Protein AF-A0A9D2I464-F1 (afdb_monomer_lite)

Structure (mmCIF, N/CA/C/O backbone):
data_AF-A0A9D2I464-F1
#
_entry.id   AF-A0A9D2I464-F1
#
loop_
_atom_site.group_PDB
_atom_site.id
_atom_site.type_symbol
_atom_site.label_atom_id
_atom_site.label_alt_id
_atom_site.label_comp_id
_atom_site.label_asym_id
_atom_site.label_entity_id
_atom_site.label_seq_id
_atom_site.pdbx_PDB_ins_code
_atom_site.Cartn_x
_atom_site.Cartn_y
_atom_site.Cartn_z
_atom_site.occupancy
_atom_site.B_iso_or_equiv
_atom_site.auth_seq_id
_atom_site.auth_comp_id
_atom_site.auth_asym_id
_atom_site.auth_atom_id
_atom_site.pdbx_PDB_model_num
ATOM 1 N N . MET A 1 1 ? 5.887 27.529 -22.700 1.00 22.73 1 MET A N 1
ATOM 2 C CA . MET A 1 1 ? 4.569 26.890 -22.906 1.00 22.73 1 MET A CA 1
ATOM 3 C C . MET A 1 1 ? 4.730 25.880 -24.034 1.00 22.73 1 MET A C 1
ATOM 5 O O . MET A 1 1 ? 4.718 26.277 -25.189 1.00 22.73 1 MET A O 1
ATOM 9 N N . TRP A 1 2 ? 4.993 24.610 -23.718 1.00 19.36 2 TRP A N 1
ATOM 10 C CA . TRP A 1 2 ? 5.192 23.570 -24.733 1.00 19.36 2 TRP A CA 1
ATOM 11 C C . TRP A 1 2 ? 3.907 22.753 -24.884 1.00 19.36 2 TRP A C 1
ATOM 13 O O . TRP A 1 2 ? 3.472 22.090 -23.947 1.00 19.36 2 TRP A O 1
ATOM 23 N N . ARG A 1 3 ? 3.280 22.852 -26.063 1.00 20.70 3 ARG A N 1
ATOM 24 C CA . ARG A 1 3 ? 2.226 21.945 -26.533 1.00 20.70 3 ARG A CA 1
ATOM 25 C C . ARG A 1 3 ? 2.913 20.687 -27.057 1.00 20.70 3 ARG A C 1
ATOM 27 O O . ARG A 1 3 ? 3.608 20.772 -28.063 1.00 20.70 3 ARG A O 1
ATOM 34 N N . TYR A 1 4 ? 2.709 19.543 -26.412 1.00 25.77 4 TYR A N 1
ATOM 35 C CA . TYR A 1 4 ? 3.101 18.266 -27.003 1.00 25.77 4 TYR A CA 1
ATOM 36 C C . TYR A 1 4 ? 1.973 17.743 -27.893 1.00 25.77 4 TYR A C 1
ATOM 38 O O . TYR A 1 4 ? 0.870 17.447 -27.436 1.00 25.77 4 TYR A O 1
ATOM 46 N N . VAL A 1 5 ? 2.276 17.689 -29.188 1.00 21.06 5 VAL A N 1
ATOM 47 C CA . VAL A 1 5 ? 1.536 16.975 -30.228 1.00 21.06 5 VAL A CA 1
ATOM 48 C C . VAL A 1 5 ? 1.995 15.519 -30.157 1.00 21.06 5 VAL A C 1
ATOM 50 O O . VAL A 1 5 ? 3.182 15.259 -30.324 1.00 21.06 5 VAL A O 1
ATOM 53 N N . PHE A 1 6 ? 1.087 14.581 -29.884 1.00 25.88 6 PHE A N 1
ATOM 54 C CA . PHE A 1 6 ? 1.364 13.147 -30.000 1.00 25.88 6 PHE A CA 1
ATOM 55 C C . PHE A 1 6 ? 1.170 12.724 -31.464 1.00 25.88 6 PHE A C 1
ATOM 57 O O . PHE A 1 6 ? 0.046 12.831 -31.964 1.00 25.88 6 PHE A O 1
ATOM 64 N N . PRO A 1 7 ? 2.215 12.273 -32.180 1.00 25.09 7 PRO A N 1
ATOM 65 C CA . PRO A 1 7 ? 2.043 11.692 -33.497 1.00 25.09 7 PRO A CA 1
ATOM 66 C C . PRO A 1 7 ? 1.718 10.198 -33.370 1.00 25.09 7 PRO A C 1
ATOM 68 O O . PRO A 1 7 ? 2.406 9.468 -32.667 1.00 25.09 7 PRO A O 1
ATOM 71 N N . GLY A 1 8 ? 0.719 9.748 -34.129 1.00 25.45 8 GLY A N 1
ATOM 72 C CA . GLY A 1 8 ? 0.694 8.384 -34.661 1.00 25.45 8 GLY A CA 1
ATOM 73 C C . GLY A 1 8 ? -0.067 7.331 -33.852 1.00 25.45 8 GLY A C 1
ATOM 74 O O . GLY A 1 8 ? 0.262 7.020 -32.719 1.00 25.45 8 GLY A O 1
ATOM 75 N N . LYS A 1 9 ? -1.092 6.787 -34.517 1.00 28.80 9 LYS A N 1
ATOM 76 C CA . LYS A 1 9 ? -1.811 5.520 -34.310 1.00 28.80 9 LYS A CA 1
ATOM 77 C C . LYS A 1 9 ? -1.259 4.580 -33.224 1.00 28.80 9 LYS A C 1
ATOM 79 O O . LYS A 1 9 ? -0.189 4.004 -33.361 1.00 28.80 9 LYS A O 1
ATOM 84 N N . TYR A 1 10 ? -2.101 4.349 -32.222 1.00 34.16 10 TYR A N 1
ATOM 85 C CA . TYR A 1 10 ? -2.016 3.251 -31.269 1.00 34.16 10 TYR A CA 1
ATOM 86 C C . TYR A 1 10 ? -2.168 1.911 -32.002 1.00 34.16 10 TYR A C 1
ATOM 88 O O . TYR A 1 10 ? -3.286 1.472 -32.267 1.00 34.16 10 TYR A O 1
ATOM 96 N N . GLU A 1 11 ? -1.060 1.257 -32.333 1.00 29.45 11 GLU A N 1
ATOM 97 C CA . GLU A 1 11 ? -1.068 -0.198 -32.433 1.00 29.45 11 GLU A CA 1
ATOM 98 C C . GLU A 1 11 ? -0.863 -0.741 -31.021 1.00 29.45 11 GLU A C 1
ATOM 100 O O . GLU A 1 11 ? 0.138 -0.477 -30.356 1.00 29.45 11 GLU A O 1
ATOM 105 N N . THR A 1 12 ? -1.896 -1.418 -30.524 1.00 34.72 12 THR A N 1
ATOM 106 C CA . THR A 1 12 ? -1.948 -2.127 -29.246 1.00 34.72 12 THR A CA 1
ATOM 107 C C . THR A 1 12 ? -0.789 -3.105 -29.150 1.00 34.72 12 THR A C 1
ATOM 109 O O . THR A 1 12 ? -0.846 -4.252 -29.588 1.00 34.72 12 THR A O 1
ATOM 112 N N . ALA A 1 13 ? 0.267 -2.613 -28.533 1.00 32.75 13 ALA A N 1
ATOM 113 C CA . ALA A 1 13 ? 1.528 -3.254 -28.254 1.00 32.75 13 ALA A CA 1
ATOM 114 C C . ALA A 1 13 ? 1.452 -4.249 -27.082 1.00 32.75 13 ALA A C 1
ATOM 116 O O . ALA A 1 13 ? 2.353 -4.282 -26.262 1.00 32.75 13 ALA A O 1
ATOM 117 N N . LEU A 1 14 ? 0.362 -5.013 -27.005 1.00 33.31 14 LEU A N 1
ATOM 118 C CA . LEU A 1 14 ? 0.197 -6.310 -26.345 1.00 33.31 14 LEU A CA 1
ATOM 119 C C . LEU A 1 14 ? -1.136 -6.864 -26.879 1.00 33.31 14 LEU A C 1
ATOM 121 O O . LEU A 1 14 ? -2.106 -7.062 -26.144 1.00 33.31 14 LEU A O 1
ATOM 125 N N . SER A 1 15 ? -1.216 -7.103 -28.194 1.00 35.94 15 SER A N 1
ATOM 126 C CA . SER A 1 15 ? -2.137 -8.140 -28.648 1.00 35.94 15 SER A CA 1
ATOM 127 C C . SER A 1 15 ? -1.762 -9.415 -27.888 1.00 35.94 15 SER A C 1
ATOM 129 O O . SER A 1 15 ? -0.596 -9.657 -27.567 1.00 35.94 15 SER A O 1
ATOM 131 N N . TYR A 1 16 ? -2.756 -10.232 -27.565 1.00 36.03 16 TYR A N 1
ATOM 132 C CA . TYR A 1 16 ? -2.607 -11.482 -26.811 1.00 36.03 16 TYR A CA 1
ATOM 133 C C . TYR A 1 16 ? -1.605 -12.481 -27.448 1.00 36.03 16 TYR A C 1
ATOM 135 O O . TYR A 1 16 ? -1.363 -13.547 -26.890 1.00 36.03 16 TYR A O 1
ATOM 143 N N . GLU A 1 17 ? -1.051 -12.137 -28.613 1.00 33.91 17 GLU A N 1
ATOM 144 C CA . GLU A 1 17 ? -0.279 -12.963 -29.533 1.00 33.91 17 GLU A CA 1
ATOM 145 C C . GLU A 1 17 ? 1.241 -12.700 -29.477 1.00 33.91 17 GLU A C 1
ATOM 147 O O . GLU A 1 17 ? 1.994 -13.584 -29.861 1.00 33.91 17 GLU A O 1
ATOM 152 N N . ASN A 1 18 ? 1.715 -11.567 -28.931 1.00 37.47 18 ASN A N 1
ATOM 153 C CA . ASN A 1 18 ? 3.145 -11.187 -28.947 1.00 37.47 18 ASN A CA 1
ATOM 154 C C . ASN A 1 18 ? 3.799 -11.178 -27.552 1.00 37.47 18 ASN A C 1
ATOM 156 O O . ASN A 1 18 ? 4.446 -10.208 -27.155 1.00 37.47 18 ASN A O 1
ATOM 160 N N . TRP A 1 19 ? 3.616 -12.249 -26.778 1.00 43.28 19 TRP A N 1
ATOM 161 C CA . TRP A 1 19 ? 4.377 -12.451 -25.540 1.00 43.28 19 TRP A CA 1
ATOM 162 C C . TRP A 1 19 ? 5.733 -13.102 -25.849 1.00 43.28 19 TRP A C 1
ATOM 164 O O . TRP A 1 19 ? 5.767 -14.011 -26.677 1.00 43.28 19 TRP A O 1
ATOM 174 N N . PRO A 1 20 ? 6.835 -12.695 -25.190 1.00 39.06 20 PRO A N 1
ATOM 175 C CA . PRO A 1 20 ? 8.122 -13.359 -25.358 1.00 39.06 20 PRO A CA 1
ATOM 176 C C . PRO A 1 20 ? 7.999 -14.846 -24.991 1.00 39.06 20 PRO A C 1
ATOM 178 O O . PRO A 1 20 ? 7.575 -15.203 -23.888 1.00 39.06 20 PRO A O 1
ATOM 181 N N . GLU A 1 21 ? 8.337 -15.714 -25.944 1.00 33.12 21 GLU A N 1
ATOM 182 C CA . GLU A 1 21 ? 8.420 -17.157 -25.734 1.00 33.12 21 GLU A CA 1
ATOM 183 C C . GLU A 1 21 ? 9.491 -17.441 -24.671 1.00 33.12 21 GLU A C 1
ATOM 185 O O . GLU A 1 21 ? 10.659 -17.101 -24.849 1.00 33.12 21 GLU A O 1
ATOM 190 N N . GLY A 1 22 ? 9.084 -18.022 -23.537 1.00 38.66 22 GLY A N 1
ATOM 191 C CA . GLY A 1 22 ? 9.993 -18.374 -22.437 1.00 38.66 22 GLY A CA 1
ATOM 192 C C . GLY A 1 22 ? 9.487 -18.057 -21.027 1.00 38.66 22 GLY A C 1
ATOM 193 O O . GLY A 1 22 ? 10.077 -18.536 -20.063 1.00 38.66 22 GLY A O 1
ATOM 194 N N . PHE A 1 23 ? 8.387 -17.309 -20.871 1.00 40.06 23 PHE A N 1
ATOM 195 C CA . PHE A 1 23 ? 7.780 -17.106 -19.550 1.00 40.06 23 PHE A CA 1
ATOM 196 C C . PHE A 1 23 ? 7.011 -18.369 -19.126 1.00 40.06 23 PHE A C 1
ATOM 198 O O . PHE A 1 23 ? 5.948 -18.679 -19.671 1.00 40.06 23 PHE A O 1
ATOM 205 N N . ASP A 1 24 ? 7.566 -19.123 -18.176 1.00 41.38 24 ASP A N 1
ATOM 206 C CA . ASP A 1 24 ? 6.979 -20.351 -17.632 1.00 41.38 24 ASP A CA 1
ATOM 207 C C . ASP A 1 24 ? 5.677 -20.037 -16.864 1.00 41.38 24 ASP A C 1
ATOM 209 O O . ASP A 1 24 ? 5.675 -19.725 -15.671 1.00 41.38 24 ASP A O 1
ATOM 213 N N . ARG A 1 25 ? 4.544 -20.096 -17.580 1.00 43.47 25 ARG A N 1
ATOM 214 C CA . ARG A 1 25 ? 3.181 -19.839 -17.070 1.00 43.47 25 ARG A CA 1
ATOM 215 C C . ARG A 1 25 ? 2.754 -20.797 -15.951 1.00 43.47 25 ARG A C 1
ATOM 217 O O . ARG A 1 25 ? 1.781 -20.511 -15.245 1.00 43.47 25 ARG A O 1
ATOM 224 N N . ASP A 1 26 ? 3.442 -21.925 -15.795 1.00 43.47 26 ASP A N 1
ATOM 225 C CA . ASP A 1 26 ? 2.991 -23.025 -14.945 1.00 43.47 26 ASP A CA 1
ATOM 226 C C . ASP A 1 26 ? 3.574 -22.989 -13.530 1.00 43.47 26 ASP A C 1
ATOM 228 O O . ASP A 1 26 ? 2.999 -23.586 -12.610 1.00 43.47 26 ASP A O 1
ATOM 232 N N . LYS A 1 27 ? 4.609 -22.180 -13.278 1.00 48.31 27 LYS A N 1
ATOM 233 C CA . LYS A 1 27 ? 5.013 -21.839 -11.908 1.00 48.31 27 LYS A CA 1
ATOM 234 C C . LYS A 1 27 ? 4.108 -20.752 -11.339 1.00 48.31 27 LYS A C 1
ATOM 236 O O . LYS A 1 27 ? 4.485 -19.598 -11.168 1.00 48.31 27 LYS A O 1
ATOM 241 N N . LYS A 1 28 ? 2.886 -21.146 -10.975 1.00 60.97 28 LYS A N 1
ATOM 242 C CA . LYS A 1 28 ? 1.991 -20.336 -10.135 1.00 60.97 28 LYS A CA 1
ATOM 243 C C . LYS A 1 28 ? 2.583 -20.234 -8.736 1.00 60.97 28 LYS A C 1
ATOM 245 O O . LYS A 1 28 ? 2.202 -20.989 -7.840 1.00 60.97 28 LYS A O 1
ATOM 250 N N . GLU A 1 29 ? 3.535 -19.326 -8.558 1.00 73.00 29 GLU A N 1
ATOM 251 C CA . GLU A 1 29 ? 4.122 -19.063 -7.256 1.00 73.00 29 GLU A CA 1
ATOM 252 C C . GLU A 1 29 ? 3.008 -18.649 -6.285 1.00 73.00 29 GLU A C 1
ATOM 254 O O . GLU A 1 29 ? 2.245 -17.708 -6.528 1.00 73.00 29 GLU A O 1
ATOM 259 N N . LYS A 1 30 ? 2.871 -19.410 -5.196 1.00 84.88 30 LYS A N 1
ATOM 260 C CA . LYS A 1 30 ? 1.963 -19.092 -4.097 1.00 84.88 30 LYS A CA 1
ATOM 261 C C . LYS A 1 30 ? 2.795 -18.730 -2.889 1.00 84.88 30 LYS A C 1
ATOM 263 O O . LYS A 1 30 ? 3.376 -19.598 -2.241 1.00 84.88 30 LYS A O 1
ATOM 268 N N . ILE A 1 31 ? 2.799 -17.451 -2.554 1.00 90.31 31 ILE A N 1
ATOM 269 C CA . ILE A 1 31 ? 3.585 -16.935 -1.440 1.00 90.31 31 ILE A CA 1
ATOM 270 C C . ILE A 1 31 ? 2.679 -16.863 -0.212 1.00 90.31 31 ILE A C 1
ATOM 272 O O . ILE A 1 31 ? 1.620 -16.230 -0.235 1.00 90.31 31 ILE A O 1
ATOM 276 N N . ARG A 1 32 ? 3.069 -17.525 0.881 1.00 92.88 32 ARG A N 1
ATOM 277 C CA . ARG A 1 32 ? 2.340 -17.428 2.151 1.00 92.88 32 ARG A CA 1
ATOM 278 C C . ARG A 1 32 ? 2.704 -16.120 2.841 1.00 92.88 32 ARG A C 1
ATOM 280 O O . ARG A 1 32 ? 3.843 -15.935 3.255 1.00 92.88 32 ARG A O 1
ATOM 287 N N . CYS A 1 33 ? 1.723 -15.249 3.036 1.00 93.25 33 CYS A N 1
ATOM 288 C CA . CYS A 1 33 ? 1.907 -13.972 3.715 1.00 93.25 33 CYS A CA 1
ATOM 289 C C . CYS A 1 33 ? 1.230 -13.976 5.092 1.00 93.25 33 CYS A C 1
ATOM 291 O O . CYS A 1 33 ? 0.151 -14.551 5.272 1.00 93.25 33 CYS A O 1
ATOM 293 N N . SER A 1 34 ? 1.869 -13.328 6.067 1.00 96.06 34 SER A N 1
ATOM 294 C CA . SER A 1 34 ? 1.370 -13.170 7.434 1.00 96.06 34 SER A CA 1
ATOM 295 C C . SER A 1 34 ? 1.802 -11.814 7.981 1.00 96.06 34 SER A C 1
ATOM 297 O O . SER A 1 34 ? 2.995 -11.588 8.146 1.00 96.06 34 SER A O 1
ATOM 299 N N . TYR A 1 35 ? 0.838 -10.962 8.319 1.00 96.62 35 TYR A N 1
ATOM 300 C CA . TYR A 1 35 ? 1.075 -9.609 8.829 1.00 96.62 35 TYR A CA 1
ATOM 301 C C . TYR A 1 35 ? 0.309 -9.364 10.122 1.00 96.62 35 TYR A C 1
ATOM 303 O O . TYR A 1 35 ? -0.721 -9.997 10.365 1.00 96.62 35 TYR A O 1
ATOM 311 N N . ASP A 1 36 ? 0.786 -8.435 10.942 1.00 97.62 36 ASP A N 1
ATOM 312 C CA . ASP A 1 36 ? 0.065 -8.029 12.141 1.00 97.62 36 ASP A CA 1
ATOM 313 C C . ASP A 1 36 ? -1.299 -7.435 11.767 1.00 97.62 36 ASP A C 1
ATOM 315 O O . ASP A 1 36 ? -1.428 -6.672 10.807 1.00 97.62 36 ASP A O 1
ATOM 319 N N . GLN A 1 37 ? -2.333 -7.790 12.528 1.00 97.69 37 GLN A N 1
ATOM 320 C CA . GLN A 1 37 ? -3.695 -7.316 12.305 1.00 97.69 37 GLN A CA 1
ATOM 321 C C . GLN A 1 37 ? -4.270 -6.740 13.591 1.00 97.69 37 GLN A C 1
ATOM 323 O O . GLN A 1 37 ? -4.145 -7.332 14.664 1.00 97.69 37 GLN A O 1
ATOM 328 N N . TYR A 1 38 ? -4.972 -5.623 13.453 1.00 98.12 38 TYR A N 1
ATOM 329 C CA . TYR A 1 38 ? -5.647 -4.935 14.541 1.00 98.12 38 TYR A CA 1
ATOM 330 C C . TYR A 1 38 ? -7.114 -4.708 14.187 1.00 98.12 38 TYR A C 1
ATOM 332 O O . TYR A 1 38 ? -7.460 -4.437 13.032 1.00 98.12 38 TYR A O 1
ATOM 340 N N . VAL A 1 39 ? -7.982 -4.804 15.191 1.00 96.38 39 VAL A N 1
ATOM 341 C CA . VAL A 1 39 ? -9.395 -4.427 15.078 1.00 96.38 39 VAL A CA 1
ATOM 342 C C . VAL A 1 39 ? -9.631 -3.219 15.966 1.00 96.38 39 VAL A C 1
ATOM 344 O O . VAL A 1 39 ? -9.691 -3.336 17.186 1.00 96.38 39 VAL A O 1
ATOM 347 N N . VAL A 1 40 ? -9.785 -2.052 15.346 1.00 93.88 40 VAL A N 1
ATOM 348 C CA . VAL A 1 40 ? -9.961 -0.788 16.062 1.00 93.88 40 VAL A CA 1
ATOM 349 C C . VAL A 1 40 ? -11.422 -0.366 16.017 1.00 93.88 40 VAL A C 1
ATOM 351 O O . VAL A 1 40 ? -12.005 -0.175 14.947 1.00 93.88 40 VAL A O 1
ATOM 354 N N . ARG A 1 41 ? -12.024 -0.191 17.194 1.00 91.06 41 ARG A N 1
ATOM 355 C CA . ARG A 1 41 ? -13.410 0.267 17.332 1.00 91.06 41 ARG A CA 1
ATOM 356 C C . ARG A 1 41 ? -13.433 1.764 17.615 1.00 91.06 41 ARG A C 1
ATOM 358 O O . ARG A 1 41 ? -12.814 2.254 18.550 1.00 91.06 41 ARG A O 1
ATOM 365 N N . THR A 1 42 ? -14.181 2.499 16.806 1.00 84.25 42 THR A N 1
ATOM 366 C CA . THR A 1 42 ? -14.441 3.933 16.991 1.00 84.25 42 THR A CA 1
ATOM 367 C C . THR A 1 42 ? -15.949 4.163 17.076 1.00 84.25 42 THR A C 1
ATOM 369 O O . THR A 1 42 ? -16.731 3.262 16.768 1.00 84.25 42 THR A O 1
ATOM 372 N N . LYS A 1 43 ? -16.390 5.363 17.480 1.00 82.75 43 LYS A N 1
ATOM 373 C CA . LYS A 1 43 ? -17.824 5.689 17.585 1.00 82.75 43 LYS A CA 1
ATOM 374 C C . LYS A 1 43 ? -18.520 5.503 16.225 1.00 82.75 43 LYS A C 1
ATOM 376 O O . LYS A 1 43 ? -18.409 6.358 15.348 1.00 82.75 43 LYS A O 1
ATOM 381 N N . GLY A 1 44 ? -19.223 4.378 16.074 1.00 82.25 44 GLY A N 1
ATOM 382 C CA . GLY A 1 44 ? -20.000 4.010 14.886 1.00 82.25 44 GLY A CA 1
ATOM 383 C C . GLY A 1 44 ? -19.225 3.319 13.756 1.00 82.25 44 GLY A C 1
ATOM 384 O O . GLY A 1 44 ? -19.762 3.201 12.659 1.00 82.25 44 GLY A O 1
ATOM 385 N N . SER A 1 45 ? -17.973 2.891 13.954 1.00 87.88 45 SER A N 1
ATOM 386 C CA . SER A 1 45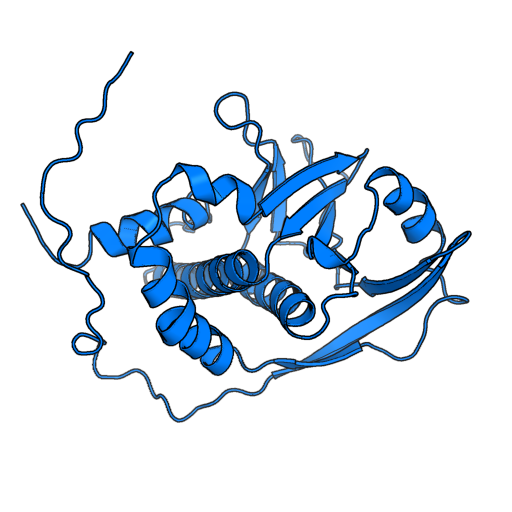 ? -17.222 2.166 12.910 1.00 87.88 45 SER A CA 1
ATOM 387 C C . SER A 1 45 ? -16.197 1.207 13.509 1.00 87.88 45 SER A C 1
ATOM 389 O O . SER A 1 45 ? -15.526 1.545 14.487 1.00 87.88 45 SER A O 1
ATOM 391 N N . VAL A 1 46 ? -16.046 0.038 12.889 1.00 91.50 46 VAL A N 1
ATOM 392 C CA . VAL A 1 46 ? -15.006 -0.946 13.209 1.00 91.50 46 VAL A CA 1
ATOM 393 C C . VAL A 1 46 ? -14.051 -1.012 12.027 1.00 91.50 46 VAL A C 1
ATOM 395 O O . VAL A 1 46 ? -14.490 -1.238 10.903 1.00 91.50 46 VAL A O 1
ATOM 398 N N . TYR A 1 47 ? -12.764 -0.804 12.282 1.00 93.50 47 TYR A N 1
ATOM 399 C CA . TYR A 1 47 ? -11.726 -0.835 11.261 1.00 93.50 47 TYR A CA 1
ATOM 400 C C . TYR A 1 47 ? -10.849 -2.060 11.431 1.00 93.50 47 TYR A C 1
ATOM 402 O O . TYR A 1 47 ? -10.405 -2.374 12.537 1.00 93.50 47 TYR A O 1
ATOM 410 N N . LYS A 1 48 ? -10.569 -2.714 10.309 1.00 95.56 48 LYS A N 1
ATOM 411 C CA . LYS A 1 48 ? -9.558 -3.754 10.206 1.00 95.56 48 LYS A CA 1
ATOM 412 C C . LYS A 1 48 ? -8.289 -3.126 9.649 1.00 95.56 48 LYS A C 1
ATOM 414 O O . LYS A 1 48 ? -8.297 -2.648 8.518 1.00 95.56 48 LYS A O 1
ATOM 419 N N . VAL A 1 49 ? -7.223 -3.125 10.440 1.00 97.56 49 VAL A N 1
ATOM 420 C CA . VAL A 1 49 ? -5.928 -2.563 10.043 1.00 97.56 49 VAL A CA 1
ATOM 421 C C . VAL A 1 49 ? -4.917 -3.690 9.927 1.00 97.56 49 VAL A C 1
ATOM 423 O O . VAL A 1 49 ? -4.754 -4.466 10.868 1.00 97.56 49 VAL A O 1
ATOM 426 N N . VAL A 1 50 ? -4.254 -3.787 8.780 1.00 97.94 50 VAL A N 1
ATOM 427 C CA . VAL A 1 50 ? -3.136 -4.703 8.546 1.00 97.94 50 VAL A CA 1
ATOM 428 C C . VAL A 1 50 ? -1.857 -3.882 8.530 1.00 97.94 50 VAL A C 1
ATOM 430 O O . VAL A 1 50 ? -1.755 -2.927 7.764 1.00 97.94 50 VAL A O 1
ATOM 433 N N . VAL A 1 51 ? -0.901 -4.226 9.387 1.00 97.44 51 VAL A N 1
ATOM 434 C CA . VAL A 1 51 ? 0.349 -3.477 9.547 1.00 97.44 51 VAL A CA 1
ATOM 435 C C . VAL A 1 51 ? 1.488 -4.245 8.890 1.00 97.44 51 VAL A C 1
ATOM 437 O O . VAL A 1 51 ? 1.718 -5.416 9.200 1.00 97.44 51 VAL A O 1
ATOM 440 N N . PHE A 1 52 ? 2.181 -3.583 7.968 1.00 94.19 52 PHE A N 1
ATOM 441 C CA . PHE A 1 52 ? 3.357 -4.119 7.290 1.00 94.19 52 PHE A CA 1
ATOM 442 C C . PHE A 1 52 ? 4.617 -3.940 8.141 1.00 94.19 52 PHE A C 1
ATOM 444 O O . PHE A 1 52 ? 4.654 -3.061 9.007 1.00 94.19 52 PHE A O 1
ATOM 451 N N . PRO A 1 53 ? 5.657 -4.764 7.911 1.00 90.50 53 PRO A N 1
ATOM 452 C CA . PRO A 1 53 ? 6.980 -4.475 8.448 1.00 90.50 53 PRO A CA 1
ATOM 453 C C . PRO A 1 53 ? 7.475 -3.108 7.954 1.00 90.50 53 PRO A C 1
ATOM 455 O O . PRO A 1 53 ? 7.029 -2.620 6.913 1.00 90.50 53 PRO A O 1
ATOM 458 N N . TYR A 1 54 ? 8.398 -2.509 8.709 1.00 92.25 54 TYR A N 1
ATOM 459 C CA . TYR A 1 54 ? 9.065 -1.276 8.299 1.00 92.25 54 TYR A CA 1
ATOM 460 C C . TYR A 1 54 ? 9.782 -1.473 6.962 1.00 92.25 54 TYR A C 1
ATOM 462 O O . TYR A 1 54 ? 10.530 -2.437 6.799 1.00 92.25 54 TYR A O 1
ATOM 470 N N . LEU A 1 55 ? 9.518 -0.579 6.011 1.00 89.50 55 LEU A N 1
ATOM 471 C CA . LEU A 1 55 ? 10.026 -0.668 4.647 1.00 89.50 55 LEU A CA 1
ATOM 472 C C . LEU A 1 55 ? 11.198 0.302 4.459 1.00 89.50 55 LEU A C 1
ATOM 474 O O . LEU A 1 55 ? 11.017 1.427 4.008 1.00 89.50 55 LEU A O 1
ATOM 478 N N . GLU A 1 56 ? 12.397 -0.136 4.843 1.00 85.75 56 GLU A N 1
ATOM 479 C CA . GLU A 1 56 ? 13.611 0.696 4.878 1.00 85.75 56 GLU A CA 1
ATOM 480 C C . GLU A 1 56 ? 14.053 1.207 3.497 1.00 85.75 56 GLU A C 1
ATOM 482 O O . GLU A 1 56 ? 14.502 2.349 3.346 1.00 85.75 56 GLU A O 1
ATOM 487 N N . GLU A 1 57 ? 13.881 0.371 2.476 1.00 83.81 57 GLU A N 1
ATOM 488 C CA . GLU A 1 57 ? 14.269 0.648 1.092 1.00 83.81 57 GLU A CA 1
ATOM 489 C C . GLU A 1 57 ? 13.151 1.317 0.280 1.00 83.81 57 GLU A C 1
ATOM 491 O O . GLU A 1 57 ? 13.123 1.216 -0.941 1.00 83.81 57 GLU A O 1
ATOM 496 N N . CYS A 1 58 ? 12.203 1.972 0.952 1.00 85.38 58 CYS A N 1
ATOM 497 C CA . CYS A 1 58 ? 11.159 2.772 0.324 1.00 85.38 58 CYS A CA 1
ATOM 498 C C . CYS A 1 58 ? 11.124 4.161 0.955 1.00 85.38 58 CYS A C 1
ATOM 500 O O . CYS A 1 58 ? 11.238 4.317 2.170 1.00 85.38 58 CYS A O 1
ATOM 502 N N . PHE A 1 59 ? 10.927 5.172 0.123 1.00 84.00 59 PHE A N 1
ATOM 503 C CA . PHE A 1 59 ? 10.922 6.568 0.510 1.00 84.00 59 PHE A CA 1
ATOM 504 C C . PHE A 1 59 ? 9.754 7.281 -0.172 1.00 84.00 59 PHE A C 1
ATOM 506 O O . PHE A 1 59 ? 9.741 7.403 -1.390 1.00 84.00 59 PHE A O 1
ATOM 513 N N . LEU A 1 60 ? 8.760 7.724 0.604 1.00 87.19 60 LEU A N 1
ATOM 514 C CA . LEU A 1 60 ? 7.576 8.441 0.116 1.00 87.19 60 LEU A CA 1
ATOM 515 C C . LEU A 1 60 ? 7.727 9.938 0.381 1.00 87.19 60 LEU A C 1
ATOM 517 O O . LEU A 1 60 ? 7.879 10.334 1.538 1.00 87.19 60 LEU A O 1
ATOM 521 N N . TYR A 1 61 ? 7.640 10.750 -0.670 1.00 84.31 61 TYR A N 1
ATOM 522 C CA . TYR A 1 61 ? 7.904 12.187 -0.623 1.00 84.31 61 TYR A CA 1
ATOM 523 C C . TYR A 1 61 ? 6.920 12.995 -1.468 1.00 84.31 61 TYR A C 1
ATOM 525 O O . TYR A 1 61 ? 6.216 12.470 -2.329 1.00 84.31 61 TYR A O 1
ATOM 533 N N . TYR A 1 62 ? 6.863 14.299 -1.200 1.00 82.94 62 TYR A N 1
ATOM 534 C CA . TYR A 1 62 ? 6.085 15.239 -2.002 1.00 82.94 62 TYR A CA 1
ATOM 535 C C . TYR A 1 62 ? 6.845 15.591 -3.288 1.00 82.94 62 TYR A C 1
ATOM 537 O O . TYR A 1 62 ? 7.932 16.167 -3.219 1.00 82.94 62 TYR A O 1
ATOM 545 N N . ALA A 1 63 ? 6.283 15.260 -4.455 1.00 74.44 63 ALA A N 1
ATOM 546 C CA . ALA A 1 63 ? 6.968 15.384 -5.747 1.00 74.44 63 ALA A CA 1
ATOM 547 C C . ALA A 1 63 ? 6.905 16.798 -6.367 1.00 74.44 63 ALA A C 1
ATOM 549 O O . ALA A 1 63 ? 7.566 17.070 -7.369 1.00 74.44 63 ALA A O 1
ATOM 550 N N . GLY A 1 64 ? 6.182 17.741 -5.750 1.00 61.56 64 GLY A N 1
ATOM 551 C CA . GLY A 1 64 ? 6.232 19.158 -6.120 1.00 61.56 64 GLY A CA 1
ATOM 552 C C . GLY A 1 64 ? 5.193 19.647 -7.147 1.00 61.56 64 GLY A C 1
ATOM 553 O O . GLY A 1 64 ? 4.350 18.917 -7.657 1.00 61.56 64 GLY A O 1
ATOM 554 N N . ILE A 1 65 ? 5.282 20.954 -7.424 1.00 47.41 65 ILE A N 1
ATOM 555 C CA . ILE A 1 65 ? 4.242 21.945 -7.805 1.00 47.41 65 ILE A CA 1
ATOM 556 C C . ILE A 1 65 ? 3.482 21.664 -9.124 1.00 47.41 65 ILE A C 1
ATOM 558 O O . ILE A 1 65 ? 2.504 22.340 -9.434 1.00 47.41 65 ILE A O 1
ATOM 562 N N . HIS A 1 66 ? 3.922 20.703 -9.938 1.00 45.00 66 HIS A N 1
ATOM 563 C CA . HIS A 1 66 ? 3.299 20.439 -11.240 1.00 45.00 66 HIS A CA 1
ATOM 564 C C . HIS A 1 66 ? 2.117 19.471 -11.176 1.00 45.00 66 HIS A C 1
ATOM 566 O O . HIS A 1 66 ? 1.249 19.543 -12.046 1.00 45.00 66 HIS A O 1
ATOM 572 N N . GLU A 1 67 ? 2.072 18.598 -10.167 1.00 50.69 67 GLU A N 1
ATOM 573 C CA . GLU A 1 67 ? 1.092 17.507 -10.116 1.00 50.69 67 GLU A CA 1
ATOM 574 C C . GLU A 1 67 ? 0.327 17.417 -8.785 1.00 50.69 67 GLU A C 1
ATOM 576 O O . GLU A 1 67 ? -0.668 16.702 -8.726 1.00 50.69 67 GLU A O 1
ATOM 581 N N . ASP A 1 68 ? 0.717 18.170 -7.744 1.00 65.56 68 ASP A N 1
ATOM 582 C CA . ASP A 1 68 ? 0.132 18.080 -6.390 1.00 65.56 68 ASP A CA 1
ATOM 583 C C . ASP A 1 68 ? 0.039 16.616 -5.887 1.00 65.56 68 ASP A C 1
ATOM 585 O O . ASP A 1 68 ? -0.914 16.220 -5.207 1.00 65.56 68 ASP A O 1
ATOM 589 N N . THR A 1 69 ? 1.037 15.794 -6.237 1.00 73.81 69 THR A N 1
ATOM 590 C CA . THR A 1 69 ? 1.101 14.354 -5.945 1.00 73.81 69 THR A CA 1
ATOM 591 C C . THR A 1 69 ? 2.270 13.981 -5.030 1.00 73.81 69 THR A C 1
ATOM 593 O O . THR A 1 69 ? 3.259 14.705 -4.875 1.00 73.81 69 THR A O 1
ATOM 596 N N . TYR A 1 70 ? 2.140 12.809 -4.407 1.00 79.69 70 TYR A N 1
ATOM 597 C CA . TYR A 1 70 ? 3.202 12.133 -3.668 1.00 79.69 70 TYR A CA 1
ATOM 598 C C . TYR A 1 70 ? 3.751 10.992 -4.507 1.00 79.69 70 TYR A C 1
ATOM 600 O O . TYR A 1 70 ? 2.975 10.222 -5.082 1.00 79.69 70 TYR A O 1
ATOM 608 N N . ASP A 1 71 ? 5.070 10.853 -4.507 1.00 78.75 71 ASP A N 1
ATOM 609 C CA . ASP A 1 71 ? 5.778 9.816 -5.248 1.00 78.75 71 ASP A CA 1
ATOM 610 C C . ASP A 1 71 ? 6.717 9.027 -4.332 1.00 78.75 71 ASP A C 1
ATOM 612 O O . ASP A 1 71 ? 6.934 9.381 -3.167 1.00 78.75 71 ASP A O 1
ATOM 616 N N . ARG A 1 72 ? 7.226 7.905 -4.837 1.00 81.06 72 ARG A N 1
ATOM 617 C CA . ARG A 1 72 ? 8.055 6.975 -4.082 1.00 81.06 72 ARG A CA 1
ATOM 618 C C . ARG A 1 72 ? 9.333 6.634 -4.821 1.00 81.06 72 ARG A C 1
ATOM 620 O O . ARG A 1 72 ? 9.293 6.272 -5.990 1.00 81.06 72 ARG A O 1
ATOM 627 N N . ASP A 1 73 ? 10.435 6.635 -4.086 1.00 80.44 73 ASP A N 1
ATOM 628 C CA . ASP A 1 73 ? 11.659 5.943 -4.481 1.00 80.44 73 ASP A CA 1
ATOM 629 C C . ASP A 1 73 ? 11.730 4.615 -3.723 1.00 80.44 73 ASP A C 1
ATOM 631 O O . ASP A 1 73 ? 11.449 4.576 -2.521 1.00 80.44 73 ASP A O 1
ATOM 635 N N . LEU A 1 74 ? 12.007 3.512 -4.412 1.00 82.69 74 LEU A N 1
ATOM 636 C CA . LEU A 1 74 ? 11.902 2.175 -3.833 1.00 82.69 74 LEU A CA 1
ATOM 637 C C . LEU A 1 74 ? 12.774 1.145 -4.557 1.00 82.69 74 LEU A C 1
ATOM 639 O O . LEU A 1 74 ? 12.930 1.215 -5.772 1.00 82.69 74 LEU A O 1
ATOM 643 N N . SER A 1 75 ? 13.298 0.169 -3.810 1.00 84.38 75 SER A N 1
ATOM 644 C CA . SER A 1 75 ? 13.988 -1.005 -4.366 1.00 84.38 75 SER A CA 1
ATOM 645 C C . SER A 1 75 ? 13.018 -2.019 -4.983 1.00 84.38 75 SER A C 1
ATOM 647 O O . SER A 1 75 ? 11.813 -2.003 -4.712 1.00 84.38 75 SER A O 1
ATOM 649 N N . ALA A 1 76 ? 13.544 -2.972 -5.755 1.00 82.19 76 ALA A N 1
ATOM 650 C CA . ALA A 1 76 ? 12.756 -4.072 -6.307 1.00 82.19 76 ALA A CA 1
ATOM 651 C C . ALA A 1 76 ? 12.028 -4.882 -5.210 1.00 82.19 76 ALA A C 1
ATOM 653 O O . ALA A 1 76 ? 10.839 -5.196 -5.329 1.00 82.19 76 ALA A O 1
ATOM 654 N N . ASP A 1 77 ? 12.690 -5.148 -4.083 1.00 87.75 77 ASP A N 1
ATOM 655 C CA . ASP A 1 77 ? 12.090 -5.866 -2.953 1.00 87.75 77 ASP A CA 1
ATOM 656 C C . ASP A 1 77 ? 11.030 -5.041 -2.221 1.00 87.75 77 ASP A C 1
ATOM 658 O O . ASP A 1 77 ? 9.980 -5.572 -1.816 1.00 87.75 77 ASP A O 1
ATOM 662 N N . ALA A 1 78 ? 11.247 -3.729 -2.106 1.00 87.50 78 ALA A N 1
ATOM 663 C CA . ALA A 1 78 ? 10.232 -2.812 -1.615 1.00 87.50 78 ALA A CA 1
ATOM 664 C C . ALA A 1 78 ? 9.006 -2.779 -2.543 1.00 87.50 78 ALA A C 1
ATOM 666 O O . ALA A 1 78 ? 7.873 -2.828 -2.053 1.00 87.50 78 ALA A O 1
ATOM 667 N N . ALA A 1 79 ? 9.208 -2.809 -3.865 1.00 86.81 79 ALA A N 1
ATOM 668 C CA . ALA A 1 79 ? 8.142 -2.868 -4.865 1.00 86.81 79 ALA A CA 1
ATOM 669 C C . ALA A 1 79 ? 7.295 -4.139 -4.715 1.00 86.81 79 ALA A C 1
ATOM 671 O O . ALA A 1 79 ? 6.070 -4.069 -4.569 1.00 86.81 79 ALA A O 1
ATOM 672 N N . ARG A 1 80 ? 7.944 -5.311 -4.655 1.00 89.38 80 ARG A N 1
ATOM 673 C CA . ARG A 1 80 ? 7.277 -6.609 -4.432 1.00 89.38 80 ARG A CA 1
ATOM 674 C C . ARG A 1 80 ? 6.526 -6.641 -3.106 1.00 89.38 80 ARG A C 1
ATOM 676 O O . ARG A 1 80 ? 5.462 -7.258 -2.999 1.00 89.38 80 ARG A O 1
ATOM 683 N N . THR A 1 81 ? 7.069 -5.997 -2.077 1.00 92.19 81 THR A N 1
ATOM 684 C CA . THR A 1 81 ? 6.429 -5.911 -0.761 1.00 92.19 81 THR A CA 1
ATOM 685 C C . THR A 1 81 ? 5.202 -5.006 -0.794 1.00 92.19 81 THR A C 1
ATOM 687 O O . THR A 1 81 ? 4.143 -5.418 -0.316 1.00 92.19 81 THR A O 1
ATOM 690 N N . LEU A 1 82 ? 5.279 -3.835 -1.428 1.00 93.06 82 LEU A N 1
ATOM 691 C CA . LEU A 1 82 ? 4.117 -2.969 -1.639 1.00 93.06 82 LEU A CA 1
ATOM 692 C C . LEU A 1 82 ? 3.050 -3.644 -2.508 1.00 93.06 82 LEU A C 1
ATOM 694 O O . LEU A 1 82 ? 1.867 -3.544 -2.192 1.00 93.06 82 LEU A O 1
ATOM 698 N N . ALA A 1 83 ? 3.424 -4.426 -3.523 1.00 94.00 83 ALA A N 1
ATOM 699 C CA . ALA A 1 83 ? 2.465 -5.189 -4.323 1.00 94.00 83 ALA A CA 1
ATOM 700 C C . ALA A 1 83 ? 1.607 -6.139 -3.453 1.00 94.00 83 ALA A C 1
ATOM 702 O O . ALA A 1 83 ? 0.392 -6.246 -3.642 1.00 94.00 83 ALA A O 1
ATOM 703 N N . LYS A 1 84 ? 2.189 -6.759 -2.413 1.00 95.75 84 LYS A N 1
ATOM 704 C CA . LYS A 1 84 ? 1.432 -7.568 -1.433 1.00 95.75 84 LYS A CA 1
ATOM 705 C C . LYS A 1 84 ? 0.431 -6.720 -0.636 1.00 95.75 84 LYS A C 1
ATOM 707 O O . LYS A 1 84 ? -0.651 -7.213 -0.316 1.00 95.75 84 LYS A O 1
ATOM 712 N N . ALA A 1 85 ? 0.755 -5.459 -0.335 1.00 95.81 85 ALA A N 1
ATOM 713 C CA . ALA A 1 85 ? -0.154 -4.525 0.334 1.00 95.81 85 ALA A CA 1
ATOM 714 C C . ALA A 1 85 ? -1.390 -4.230 -0.531 1.00 95.81 85 ALA A C 1
ATOM 716 O O . ALA A 1 85 ? -2.521 -4.328 -0.053 1.00 95.81 85 ALA A O 1
ATOM 717 N N . TYR A 1 86 ? -1.197 -3.978 -1.825 1.00 94.75 86 TYR A N 1
ATOM 718 C CA . TYR A 1 86 ? -2.295 -3.789 -2.778 1.00 94.75 86 TYR A CA 1
ATOM 719 C C . TYR A 1 86 ? -3.130 -5.064 -2.980 1.00 94.75 86 TYR A C 1
ATOM 721 O O . TYR A 1 86 ? -4.361 -5.000 -3.025 1.00 94.75 86 TYR A O 1
ATOM 729 N N . ALA A 1 87 ? -2.504 -6.244 -2.977 1.00 95.12 87 ALA A N 1
ATOM 730 C CA . ALA A 1 87 ? -3.222 -7.520 -3.035 1.00 95.12 87 ALA A CA 1
ATOM 731 C C . ALA A 1 87 ? -4.181 -7.735 -1.846 1.00 95.12 87 ALA A C 1
ATOM 733 O O . ALA A 1 87 ? -5.252 -8.328 -2.011 1.00 95.12 87 ALA A O 1
ATOM 734 N N . ILE A 1 88 ? -3.847 -7.215 -0.658 1.00 95.31 88 ILE A N 1
ATOM 735 C CA . ILE A 1 88 ? -4.757 -7.233 0.499 1.00 95.31 88 ILE A CA 1
ATOM 736 C C . ILE A 1 88 ? -6.007 -6.399 0.217 1.00 95.31 88 ILE A C 1
ATOM 738 O O . ILE A 1 88 ? -7.102 -6.851 0.537 1.00 95.31 88 ILE A O 1
ATOM 742 N N . LEU A 1 89 ? -5.877 -5.234 -0.422 1.00 93.69 89 LEU A N 1
ATOM 743 C CA . LEU A 1 89 ? -7.015 -4.365 -0.752 1.00 93.69 89 LEU A CA 1
ATOM 744 C C . LEU A 1 89 ? -7.922 -4.962 -1.839 1.00 93.69 89 LEU A C 1
ATOM 746 O O . LEU A 1 89 ? -9.142 -4.771 -1.810 1.00 93.69 89 LEU A O 1
ATOM 750 N N . ILE A 1 90 ? -7.350 -5.715 -2.785 1.00 91.44 90 ILE A N 1
ATOM 751 C CA . ILE A 1 90 ? -8.128 -6.503 -3.757 1.00 91.44 90 ILE A CA 1
ATOM 752 C C . ILE A 1 90 ? -8.988 -7.526 -3.010 1.00 91.44 90 ILE A C 1
ATOM 754 O O . ILE A 1 90 ? -10.194 -7.622 -3.247 1.00 91.44 90 ILE A O 1
ATOM 758 N N . ARG A 1 91 ? -8.366 -8.268 -2.087 1.00 90.81 91 ARG A N 1
ATOM 759 C CA . ARG A 1 91 ? -8.998 -9.357 -1.334 1.00 90.81 91 ARG A CA 1
ATOM 760 C C . ARG A 1 91 ? -10.000 -8.873 -0.286 1.00 90.81 91 ARG A C 1
ATOM 762 O O . ARG A 1 91 ? -11.000 -9.547 -0.056 1.00 90.81 91 ARG A O 1
ATOM 769 N N . ASP A 1 92 ? -9.718 -7.758 0.378 1.00 91.62 92 ASP A N 1
ATOM 770 C CA . ASP A 1 92 ? -10.477 -7.255 1.520 1.00 91.62 92 ASP A CA 1
ATOM 771 C C . ASP A 1 92 ? -10.824 -5.765 1.342 1.00 91.62 92 ASP A C 1
ATOM 773 O O . ASP A 1 92 ? -10.030 -4.887 1.692 1.00 91.62 92 ASP A O 1
ATOM 777 N N . PRO A 1 93 ? -12.026 -5.453 0.817 1.00 88.38 93 PRO A N 1
ATOM 778 C CA . PRO A 1 93 ? -12.439 -4.081 0.530 1.00 88.38 93 PRO A CA 1
ATOM 779 C C . PRO A 1 93 ? -12.550 -3.154 1.744 1.00 88.38 93 PRO A C 1
ATOM 781 O O . PRO A 1 93 ? -12.601 -1.933 1.573 1.00 88.38 93 PRO A O 1
ATOM 784 N N . GLY A 1 94 ? -12.658 -3.729 2.946 1.00 89.44 94 GLY A N 1
ATOM 785 C CA . GLY A 1 94 ? -12.793 -2.996 4.203 1.00 89.44 94 GLY A CA 1
ATOM 786 C C . GLY A 1 94 ? -11.477 -2.824 4.957 1.00 89.44 94 GLY A C 1
ATOM 787 O O . GLY A 1 94 ? -11.459 -2.123 5.970 1.00 89.44 94 GLY A O 1
ATOM 788 N N . ALA A 1 95 ? -10.391 -3.449 4.493 1.00 93.25 95 ALA A N 1
ATOM 789 C CA . ALA A 1 95 ? -9.091 -3.342 5.134 1.00 93.25 95 ALA A CA 1
ATOM 790 C C . ALA A 1 95 ? -8.448 -1.967 4.900 1.00 93.25 95 ALA A C 1
ATOM 792 O O . ALA A 1 95 ? -8.539 -1.376 3.822 1.00 93.25 95 ALA A O 1
ATOM 793 N N . ILE A 1 96 ? -7.749 -1.498 5.928 1.00 97.06 96 ILE A N 1
ATOM 794 C CA . ILE A 1 96 ? -6.755 -0.431 5.846 1.00 97.06 96 ILE A CA 1
ATOM 795 C C . ILE A 1 96 ? -5.393 -1.103 5.964 1.00 97.06 96 ILE A C 1
ATOM 797 O O . ILE A 1 96 ? -5.183 -1.903 6.878 1.00 97.06 96 ILE A O 1
ATOM 801 N N . VAL A 1 97 ? -4.468 -0.787 5.067 1.00 97.69 97 VAL A N 1
ATOM 802 C CA . VAL A 1 97 ? -3.092 -1.274 5.144 1.00 97.69 97 VAL A CA 1
ATOM 803 C C . VAL A 1 97 ? -2.191 -0.126 5.566 1.00 97.69 97 VAL A C 1
ATOM 805 O O . VAL A 1 97 ? -2.155 0.910 4.912 1.00 97.69 97 VAL A O 1
ATOM 808 N N . TYR A 1 98 ? -1.482 -0.303 6.673 1.00 97.88 98 TYR A N 1
ATOM 809 C CA . TYR A 1 98 ? -0.506 0.654 7.173 1.00 97.88 98 TYR A CA 1
ATOM 810 C C . TYR A 1 98 ? 0.901 0.164 6.854 1.00 97.88 98 TYR A C 1
ATOM 812 O O . TYR A 1 98 ? 1.266 -0.944 7.253 1.00 97.88 98 TYR A O 1
ATOM 820 N N . VAL A 1 99 ? 1.677 0.984 6.148 1.00 96.75 99 VAL A N 1
ATOM 821 C CA . VAL A 1 99 ? 3.060 0.684 5.776 1.00 96.75 99 VAL A CA 1
ATOM 822 C C . VAL A 1 99 ? 3.975 1.737 6.408 1.00 96.75 99 VAL A C 1
ATOM 824 O O . VAL A 1 99 ? 4.044 2.870 5.916 1.00 96.75 99 VAL A O 1
ATOM 827 N N . PRO A 1 100 ? 4.651 1.398 7.518 1.00 94.25 100 PRO A N 1
ATOM 828 C CA . PRO A 1 100 ? 5.627 2.292 8.119 1.00 94.25 100 PRO A CA 1
ATOM 829 C C . PRO A 1 100 ? 6.877 2.369 7.228 1.00 94.25 100 PRO A C 1
ATOM 831 O O . PRO A 1 10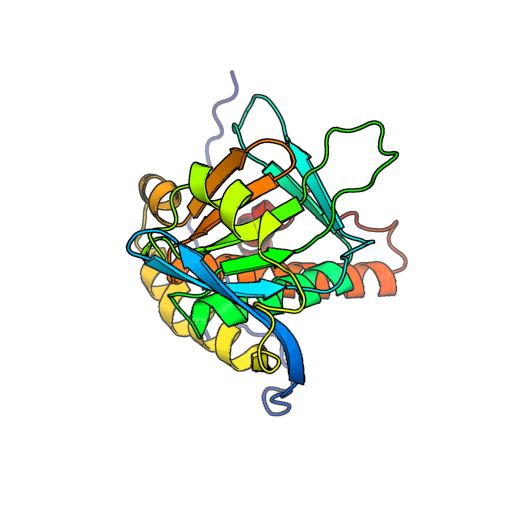0 ? 7.453 1.342 6.876 1.00 94.25 100 PRO A O 1
ATOM 834 N N . MET A 1 101 ? 7.274 3.582 6.845 1.00 91.38 101 MET A N 1
ATOM 835 C CA . MET A 1 101 ? 8.426 3.844 5.954 1.00 91.38 101 MET A CA 1
ATOM 836 C C . MET A 1 101 ? 9.069 5.228 6.163 1.00 91.38 101 MET A C 1
ATOM 838 O O . MET A 1 101 ? 10.023 5.586 5.478 1.00 91.38 101 MET A O 1
ATOM 842 N N . LYS A 1 102 ? 8.549 6.032 7.100 1.00 89.31 102 LYS A N 1
ATOM 843 C CA . LYS A 1 102 ? 9.086 7.358 7.418 1.00 89.31 102 LYS A CA 1
ATOM 844 C C . LYS A 1 102 ? 10.487 7.227 8.030 1.00 89.31 102 LYS A C 1
ATOM 846 O O . LYS A 1 102 ? 10.630 6.581 9.069 1.00 89.31 102 LYS A O 1
ATOM 851 N N . LYS A 1 103 ? 11.497 7.877 7.438 1.00 83.25 103 LYS A N 1
ATOM 852 C CA . LYS A 1 103 ? 12.872 7.899 7.969 1.00 83.25 103 LYS A CA 1
ATOM 853 C C . LYS A 1 103 ? 13.051 9.084 8.930 1.00 83.25 103 LYS A C 1
ATOM 855 O O . LYS A 1 103 ? 12.762 10.209 8.520 1.00 83.25 103 LYS A O 1
ATOM 860 N N . PRO A 1 104 ? 13.534 8.875 10.171 1.00 70.75 104 PRO A N 1
ATOM 861 C CA . PRO A 1 104 ? 13.630 9.940 11.177 1.00 70.75 104 PRO A CA 1
ATOM 862 C C . PRO A 1 104 ? 14.609 11.075 10.842 1.00 70.75 104 PRO A C 1
ATOM 864 O O . PRO A 1 104 ? 14.421 12.186 11.325 1.00 70.75 104 PRO A O 1
ATOM 867 N N . GLU A 1 105 ? 15.645 10.803 10.044 1.00 65.94 105 GLU A N 1
ATOM 868 C CA . GLU A 1 105 ? 16.808 11.695 9.867 1.00 65.94 105 GLU A CA 1
ATOM 869 C C . GLU A 1 105 ? 16.965 12.238 8.438 1.00 65.94 105 GLU A C 1
ATOM 871 O O . GLU A 1 105 ? 18.034 12.716 8.059 1.00 65.94 105 GLU A O 1
ATOM 876 N N . ASP A 1 106 ? 15.917 12.160 7.619 1.00 61.22 106 ASP A N 1
ATOM 877 C CA . ASP A 1 106 ? 16.021 12.583 6.225 1.00 61.22 106 ASP A CA 1
ATOM 878 C C . ASP A 1 106 ? 15.897 14.108 6.066 1.00 61.22 106 ASP A C 1
ATOM 880 O O . ASP A 1 106 ? 15.104 14.767 6.741 1.00 61.22 106 ASP A O 1
ATOM 884 N N . ARG A 1 107 ? 16.685 14.678 5.147 1.00 57.00 107 ARG A N 1
ATOM 885 C CA . ARG A 1 107 ? 16.641 16.113 4.808 1.00 57.00 107 ARG A CA 1
ATOM 886 C C . ARG A 1 107 ? 15.389 16.477 4.009 1.00 57.00 107 ARG A C 1
ATOM 888 O O . ARG A 1 107 ? 15.047 17.655 3.921 1.00 57.00 107 ARG A O 1
ATOM 895 N N . LEU A 1 108 ? 14.732 15.483 3.419 1.00 66.75 108 LEU A N 1
ATOM 896 C CA . LEU A 1 108 ? 13.489 15.620 2.671 1.00 66.75 108 LEU A CA 1
ATOM 897 C C . LEU A 1 108 ? 12.294 15.219 3.545 1.00 66.75 108 LEU A C 1
ATOM 899 O O . LEU A 1 108 ? 12.337 14.212 4.252 1.00 66.75 108 LEU A O 1
ATOM 903 N N . THR A 1 109 ? 11.202 15.989 3.480 1.00 75.19 109 THR A N 1
ATOM 904 C CA . THR A 1 109 ? 9.948 15.627 4.153 1.00 75.19 109 THR A CA 1
ATOM 905 C C . THR A 1 109 ? 9.440 14.299 3.600 1.00 75.19 109 THR A C 1
ATOM 907 O O . THR A 1 109 ? 9.120 14.196 2.415 1.00 75.19 109 THR A O 1
ATOM 910 N N . ASN A 1 110 ? 9.372 13.292 4.470 1.00 85.69 110 ASN A N 1
ATOM 911 C CA . ASN A 1 110 ? 8.930 11.948 4.136 1.00 85.69 110 ASN A CA 1
ATOM 912 C C . ASN A 1 110 ? 7.755 11.506 5.010 1.00 85.69 110 ASN A C 1
ATOM 914 O O . ASN A 1 110 ? 7.481 12.078 6.071 1.00 85.69 110 ASN A O 1
ATOM 918 N N . PHE A 1 111 ? 7.042 10.487 4.540 1.00 91.44 111 PHE A N 1
ATOM 919 C CA . PHE A 1 111 ? 5.761 10.098 5.115 1.00 91.44 111 PHE A CA 1
ATOM 920 C C . PHE A 1 111 ? 5.656 8.591 5.305 1.00 91.44 111 PHE A C 1
ATOM 922 O O . PHE A 1 111 ? 6.238 7.802 4.565 1.00 91.44 111 PHE A O 1
ATOM 929 N N . ASN A 1 112 ? 4.842 8.180 6.273 1.00 94.94 112 ASN A N 1
ATOM 930 C CA . ASN A 1 112 ? 4.308 6.827 6.291 1.00 94.94 112 ASN A CA 1
ATOM 931 C C . ASN A 1 112 ? 3.139 6.705 5.307 1.00 94.94 112 ASN A C 1
ATOM 933 O O . ASN A 1 112 ? 2.436 7.679 5.027 1.00 94.94 112 ASN A O 1
ATOM 937 N N . LEU A 1 113 ? 2.872 5.486 4.843 1.00 95.44 113 LEU A N 1
ATOM 938 C CA . LEU A 1 113 ? 1.810 5.224 3.879 1.00 95.44 113 LEU A CA 1
ATOM 939 C C . LEU A 1 113 ? 0.622 4.521 4.531 1.00 95.44 113 LEU A C 1
ATOM 941 O O . LEU A 1 113 ? 0.770 3.542 5.267 1.00 95.44 113 LEU A O 1
ATOM 945 N N . VAL A 1 114 ? -0.577 4.987 4.203 1.00 97.00 114 VAL A N 1
ATOM 946 C CA . VAL A 1 114 ? -1.837 4.347 4.579 1.00 97.00 114 VAL A CA 1
ATOM 947 C C . VAL A 1 114 ? -2.634 4.086 3.315 1.00 97.00 114 VAL A C 1
ATOM 949 O O . VAL A 1 114 ? -3.012 5.018 2.613 1.00 97.00 114 VAL A O 1
ATOM 952 N N . LEU A 1 115 ? -2.920 2.822 3.035 1.00 95.75 115 LEU A N 1
ATOM 953 C CA . LEU A 1 115 ? -3.671 2.412 1.859 1.00 95.75 115 LEU A CA 1
ATOM 954 C C . LEU A 1 115 ? -5.074 1.961 2.244 1.00 95.75 115 LEU A C 1
ATOM 956 O O . LEU A 1 115 ? -5.265 1.200 3.198 1.00 95.75 115 LEU A O 1
ATOM 960 N N . CYS A 1 116 ? -6.066 2.365 1.464 1.00 94.44 116 CYS A N 1
ATOM 961 C CA . CYS A 1 116 ? -7.410 1.821 1.569 1.00 94.44 116 CYS A CA 1
ATOM 962 C C . CYS A 1 116 ? -8.135 1.846 0.221 1.00 94.44 116 CYS A C 1
ATOM 964 O O . CYS A 1 116 ? -7.702 2.453 -0.757 1.00 94.44 116 CYS A O 1
ATOM 966 N N . ARG A 1 117 ? -9.282 1.174 0.156 1.00 91.19 117 ARG A N 1
ATOM 967 C CA . ARG A 1 117 ? -10.215 1.348 -0.962 1.00 91.19 117 ARG A CA 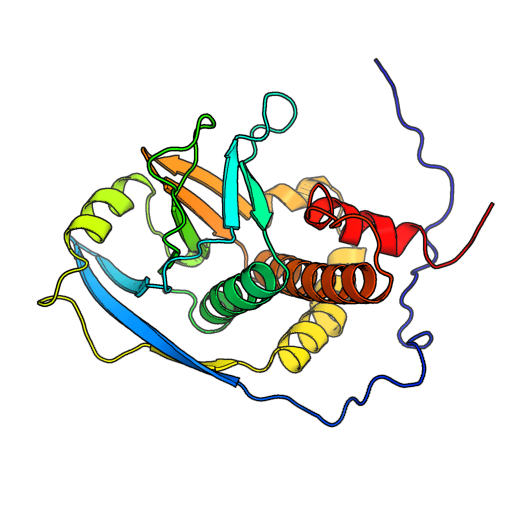1
ATOM 968 C C . ARG A 1 117 ? -11.129 2.532 -0.722 1.00 91.19 117 ARG A C 1
ATOM 970 O O . ARG A 1 117 ? -11.503 2.796 0.419 1.00 91.19 117 ARG A O 1
ATOM 977 N N . HIS A 1 118 ? -11.609 3.157 -1.796 1.00 87.31 118 HIS A N 1
ATOM 978 C CA . HIS A 1 118 ? -12.666 4.173 -1.704 1.00 87.31 118 HIS A CA 1
ATOM 979 C C . HIS A 1 118 ? -13.899 3.664 -0.929 1.00 87.31 118 HIS A C 1
ATOM 981 O O . HIS A 1 118 ? -14.551 4.420 -0.213 1.00 87.31 118 HIS A O 1
ATOM 987 N N . THR A 1 119 ? -14.175 2.357 -0.994 1.00 84.62 119 THR A N 1
ATOM 988 C CA . THR A 1 119 ? -15.270 1.689 -0.271 1.00 84.62 119 THR A CA 1
ATOM 989 C C . THR A 1 119 ? -15.045 1.537 1.235 1.00 84.62 119 THR A C 1
ATOM 991 O O . THR A 1 119 ? -15.997 1.252 1.951 1.00 84.62 119 THR A O 1
ATOM 994 N N . CYS A 1 120 ? -13.824 1.731 1.745 1.00 81.50 120 CYS A N 1
ATOM 995 C CA . CYS A 1 120 ? -13.505 1.601 3.173 1.00 81.50 120 CYS A CA 1
ATOM 996 C C . CYS A 1 120 ? -14.155 2.717 4.026 1.00 81.50 120 CYS A C 1
ATOM 998 O O . CYS A 1 120 ? -14.241 2.602 5.247 1.00 81.50 120 CYS A O 1
ATOM 1000 N N . MET A 1 121 ? -14.634 3.807 3.402 1.00 72.62 121 MET A N 1
ATOM 1001 C CA . MET A 1 121 ? -15.290 4.957 4.057 1.00 72.62 121 MET A CA 1
ATOM 1002 C C . MET A 1 121 ? -14.479 5.595 5.210 1.00 72.62 121 MET A C 1
ATOM 1004 O O . MET A 1 121 ? -15.018 6.369 6.012 1.00 72.62 121 MET A O 1
ATOM 1008 N N . MET A 1 122 ? -13.176 5.310 5.311 1.00 83.81 122 MET A N 1
ATOM 1009 C CA . MET A 1 122 ? -12.302 5.908 6.314 1.00 83.81 122 MET A CA 1
ATOM 1010 C C . MET A 1 122 ? -12.099 7.391 5.992 1.00 83.81 122 MET A C 1
ATOM 1012 O O . MET A 1 122 ? -11.460 7.754 5.009 1.00 83.81 122 MET A O 1
ATOM 1016 N N . LYS A 1 123 ? -12.609 8.273 6.859 1.00 83.38 123 LYS A N 1
ATOM 1017 C CA . LYS A 1 123 ? -12.291 9.703 6.774 1.00 83.38 123 LYS A CA 1
ATOM 1018 C C . LYS A 1 123 ? -10.820 9.922 7.156 1.00 83.38 123 LYS A C 1
ATOM 1020 O O . LYS A 1 123 ? -10.442 9.460 8.232 1.00 83.38 123 LYS A O 1
ATOM 1025 N N . PRO A 1 124 ? -10.040 10.705 6.391 1.00 80.81 124 PRO A N 1
ATOM 1026 C CA . PRO A 1 124 ? -8.619 10.946 6.658 1.00 80.81 124 PRO A CA 1
ATOM 1027 C C . PRO A 1 124 ? -8.297 11.336 8.109 1.00 80.81 124 PRO A C 1
ATOM 1029 O O . PRO A 1 124 ? -7.479 10.698 8.759 1.00 80.81 124 PRO A O 1
ATOM 1032 N N . GLY A 1 125 ? -9.051 12.280 8.687 1.00 83.19 125 GLY A N 1
ATOM 1033 C CA . GLY A 1 125 ? -8.897 12.713 10.086 1.00 83.19 125 GLY A CA 1
ATOM 1034 C C . GLY A 1 125 ? -9.112 11.632 11.157 1.00 83.19 125 GLY A C 1
ATOM 1035 O O . GLY A 1 125 ? -8.771 11.842 12.319 1.00 83.19 125 GLY A O 1
ATOM 1036 N N . ARG A 1 126 ? -9.698 10.477 10.809 1.00 89.38 126 ARG A N 1
ATOM 1037 C CA . ARG A 1 126 ? -9.863 9.350 11.741 1.00 89.38 126 ARG A CA 1
ATOM 1038 C C . ARG A 1 126 ? -8.592 8.522 11.880 1.00 89.38 126 ARG A C 1
ATOM 1040 O O . ARG A 1 126 ? -8.460 7.856 12.904 1.00 89.38 126 ARG A O 1
ATOM 1047 N N . TRP A 1 127 ? -7.673 8.592 10.916 1.00 93.38 127 TRP A N 1
ATOM 1048 C CA . TRP A 1 127 ? -6.446 7.801 10.925 1.00 93.38 127 TRP A CA 1
ATOM 1049 C C . TRP A 1 127 ? -5.637 7.997 12.214 1.00 93.38 127 TRP A C 1
ATOM 1051 O O . TRP A 1 127 ? -5.347 7.024 12.897 1.00 93.38 127 TRP A O 1
ATOM 1061 N N . LEU A 1 128 ? -5.420 9.241 12.651 1.00 92.56 128 LEU A N 1
ATOM 1062 C CA . LEU A 1 128 ? -4.672 9.545 13.883 1.00 92.56 128 LEU A CA 1
ATOM 1063 C C . LEU A 1 128 ? -5.290 8.940 15.160 1.00 92.56 128 LEU A C 1
ATOM 1065 O O . LEU A 1 128 ? -4.612 8.771 16.168 1.00 92.56 128 LEU A O 1
ATOM 1069 N N . LYS A 1 129 ? -6.596 8.639 15.160 1.00 91.88 129 LYS A N 1
ATOM 1070 C CA . LYS A 1 129 ? -7.259 7.938 16.276 1.00 91.88 129 LYS A CA 1
ATOM 1071 C C . LYS A 1 129 ? -7.135 6.423 16.160 1.00 91.88 129 LYS A C 1
ATOM 1073 O O . LYS A 1 129 ? -7.204 5.736 17.178 1.00 91.88 129 LYS A O 1
ATOM 1078 N N . ILE A 1 130 ? -7.043 5.918 14.932 1.00 94.31 130 ILE A N 1
ATOM 1079 C CA . ILE A 1 130 ? -6.837 4.502 14.639 1.00 94.31 130 ILE A CA 1
ATOM 1080 C C . ILE A 1 130 ? -5.406 4.113 15.008 1.00 94.31 130 ILE A C 1
ATOM 1082 O O . ILE A 1 130 ? -5.218 3.140 15.728 1.00 94.31 130 ILE A O 1
ATOM 1086 N N . GLU A 1 131 ? -4.430 4.913 14.585 1.00 94.81 131 GLU A N 1
ATOM 1087 C CA . GLU A 1 131 ? -3.003 4.677 14.803 1.00 94.81 131 GLU A CA 1
ATOM 1088 C C . GLU A 1 131 ? -2.647 4.563 16.296 1.00 94.81 131 GLU A C 1
ATOM 1090 O O . GLU A 1 131 ? -2.089 3.552 16.713 1.00 94.81 131 GLU A O 1
ATOM 1095 N N . LYS A 1 132 ? -3.137 5.480 17.141 1.00 93.25 132 LYS A N 1
ATOM 1096 C CA . LYS A 1 132 ? -2.975 5.414 18.611 1.00 93.25 132 LYS A CA 1
ATOM 1097 C C . LYS A 1 132 ? -3.538 4.147 19.267 1.00 93.25 132 LYS A C 1
ATOM 1099 O O . LYS A 1 132 ? -3.245 3.859 20.426 1.00 93.25 132 LYS A O 1
ATOM 1104 N N . GLN A 1 133 ? -4.400 3.419 18.564 1.00 95.38 133 GLN A N 1
ATOM 1105 C CA . GLN A 1 133 ? -5.024 2.187 19.033 1.00 95.38 133 GLN A CA 1
ATOM 1106 C C . GLN A 1 133 ? -4.367 0.929 18.452 1.00 95.38 133 GLN A C 1
ATOM 1108 O O . GLN A 1 133 ? -4.818 -0.171 18.768 1.00 95.38 133 GLN A O 1
ATOM 1113 N N . LEU A 1 134 ? -3.294 1.048 17.664 1.00 95.94 134 LEU A N 1
ATOM 1114 C CA . LEU A 1 134 ? -2.491 -0.082 17.187 1.00 95.94 134 LEU A CA 1
ATOM 1115 C C . LEU A 1 134 ? -1.578 -0.601 18.309 1.00 95.94 134 LEU A C 1
ATOM 1117 O O . LEU A 1 134 ? -0.365 -0.429 18.298 1.00 95.94 134 LEU A O 1
ATOM 1121 N N . ASN A 1 135 ? -2.188 -1.208 19.325 1.00 95.44 135 ASN A N 1
ATOM 1122 C CA . ASN A 1 135 ? -1.522 -1.717 20.521 1.00 95.44 135 ASN A CA 1
ATOM 1123 C C . ASN A 1 135 ? -1.932 -3.169 20.816 1.00 95.44 135 ASN A C 1
ATOM 1125 O O . ASN A 1 135 ? -2.846 -3.712 20.192 1.00 95.44 135 ASN A O 1
ATOM 1129 N N . ALA A 1 136 ? -1.270 -3.798 21.791 1.00 94.88 136 ALA A N 1
ATOM 1130 C CA . ALA A 1 136 ? -1.479 -5.207 22.132 1.00 94.88 136 ALA A CA 1
ATOM 1131 C C . ALA A 1 136 ? -2.942 -5.565 22.462 1.00 94.88 136 ALA A C 1
ATOM 1133 O O . ALA A 1 136 ? -3.358 -6.687 22.198 1.00 94.88 136 ALA A O 1
ATOM 1134 N N . TYR A 1 137 ? -3.734 -4.619 22.983 1.00 95.50 137 TYR A N 1
ATOM 1135 C CA . TYR A 1 137 ? -5.145 -4.846 23.310 1.00 95.50 137 TYR A CA 1
ATOM 1136 C C . TYR A 1 137 ? -6.026 -5.002 22.062 1.00 95.50 137 TYR A C 1
ATOM 1138 O O . TYR A 1 137 ? -6.952 -5.809 22.048 1.00 95.50 137 TYR A O 1
ATOM 1146 N N . ASN A 1 138 ? -5.735 -4.244 21.003 1.00 96.25 138 ASN A N 1
ATOM 1147 C CA . ASN A 1 138 ? -6.491 -4.307 19.749 1.00 96.25 138 ASN A CA 1
ATOM 1148 C C . ASN A 1 138 ? -5.874 -5.266 18.723 1.00 96.25 138 ASN A C 1
ATOM 1150 O O . ASN A 1 138 ? -6.468 -5.481 17.660 1.00 96.25 138 ASN A O 1
ATOM 1154 N N . LYS A 1 139 ? -4.692 -5.822 19.016 1.00 96.81 139 LYS A N 1
ATOM 1155 C CA . LYS A 1 139 ? -4.036 -6.822 18.176 1.00 96.81 139 LYS A CA 1
ATOM 1156 C C . LYS A 1 139 ? -4.848 -8.112 18.205 1.00 96.81 139 LYS A C 1
ATOM 1158 O O . LYS A 1 139 ? -5.220 -8.617 19.259 1.00 96.81 139 LYS A O 1
ATOM 1163 N N . VAL A 1 140 ? -5.120 -8.652 17.027 1.00 96.38 140 VAL A N 1
ATOM 1164 C CA . VAL A 1 140 ? -5.797 -9.940 16.855 1.00 96.38 140 VAL A CA 1
ATOM 1165 C C . VAL A 1 140 ? -4.862 -10.917 16.142 1.00 96.38 140 VAL A C 1
ATOM 1167 O O . VAL A 1 140 ? -3.675 -10.647 15.967 1.00 96.38 140 VAL A O 1
ATOM 1170 N N . HIS A 1 141 ? -5.378 -12.078 15.737 1.00 94.56 141 HIS A N 1
ATOM 1171 C CA . HIS A 1 141 ? -4.610 -13.017 14.926 1.00 94.56 141 HIS A CA 1
ATOM 1172 C C . HIS A 1 141 ? -4.079 -12.345 13.652 1.00 94.56 141 HIS A C 1
ATOM 1174 O O . HIS A 1 141 ? -4.785 -11.555 13.027 1.00 94.56 141 HIS A O 1
ATOM 1180 N N . ASN A 1 142 ? -2.861 -12.707 13.248 1.00 95.12 142 ASN A N 1
ATOM 1181 C CA . ASN A 1 142 ? -2.234 -12.170 12.043 1.00 95.12 142 ASN A CA 1
ATOM 1182 C C . ASN A 1 142 ? -3.133 -12.322 10.808 1.00 95.12 142 ASN A C 1
ATOM 1184 O O . ASN A 1 142 ? -3.753 -13.373 10.603 1.00 95.12 142 ASN A O 1
ATOM 1188 N N . TYR A 1 143 ? -3.136 -11.304 9.947 1.00 96.19 143 TYR A N 1
ATOM 1189 C CA . TYR A 1 143 ? -3.747 -11.376 8.627 1.00 96.19 143 TYR A CA 1
ATOM 1190 C C . TYR A 1 143 ? -2.951 -12.365 7.784 1.00 96.19 143 TYR A C 1
ATOM 1192 O O . TYR A 1 143 ? -1.769 -12.149 7.513 1.00 96.19 143 TYR A O 1
ATOM 1200 N N . ARG A 1 144 ? -3.591 -13.456 7.363 1.00 94.56 144 ARG A N 1
ATOM 1201 C CA . ARG A 1 144 ? -2.955 -14.518 6.578 1.00 94.56 144 ARG A CA 1
ATOM 1202 C C . ARG A 1 144 ? -3.632 -14.654 5.227 1.00 94.56 144 ARG A C 1
ATOM 1204 O O . ARG A 1 144 ? -4.854 -14.790 5.151 1.00 94.56 144 ARG A O 1
ATOM 1211 N N . PHE A 1 145 ? -2.837 -14.679 4.167 1.00 92.38 145 PHE A N 1
ATOM 1212 C CA . PHE A 1 145 ? -3.325 -14.977 2.826 1.00 92.38 145 PHE A CA 1
ATOM 1213 C C . PHE A 1 145 ? -2.242 -15.626 1.968 1.00 92.38 145 PHE A C 1
ATOM 1215 O O . PHE A 1 145 ? -1.055 -15.564 2.282 1.00 92.38 145 PHE A O 1
ATOM 1222 N N . TRP A 1 146 ? -2.688 -16.262 0.891 1.00 90.12 146 TRP A N 1
ATOM 1223 C CA . TRP A 1 146 ? -1.827 -16.715 -0.190 1.00 90.12 146 TRP A CA 1
ATOM 1224 C C . TRP A 1 146 ? -1.806 -15.632 -1.258 1.00 90.12 146 TRP A C 1
ATOM 1226 O O . TRP A 1 146 ? -2.857 -15.292 -1.806 1.00 90.12 146 TRP A O 1
ATOM 1236 N N . TYR A 1 147 ? -0.629 -15.071 -1.497 1.00 92.94 147 TYR A N 1
ATOM 1237 C CA . TYR A 1 147 ? -0.384 -14.122 -2.565 1.00 92.94 147 TYR A CA 1
ATOM 1238 C C . TYR A 1 147 ? -0.066 -14.893 -3.849 1.00 92.94 147 TYR A C 1
ATOM 1240 O O . TYR A 1 147 ? 0.844 -15.719 -3.871 1.00 92.94 147 TYR A O 1
ATOM 1248 N N . GLU A 1 148 ? -0.867 -14.653 -4.887 1.00 90.88 148 GLU A N 1
ATOM 1249 C CA . GLU A 1 148 ? -0.785 -15.307 -6.198 1.00 90.88 148 GLU A CA 1
ATOM 1250 C C . GLU A 1 148 ? -0.549 -14.214 -7.267 1.00 90.88 148 GLU A C 1
ATOM 1252 O O . GLU A 1 148 ? -1.510 -13.826 -7.937 1.00 90.88 148 GLU A O 1
ATOM 1257 N N . PRO A 1 149 ? 0.675 -13.658 -7.400 1.00 89.75 149 PRO A N 1
ATOM 1258 C CA . PRO A 1 149 ?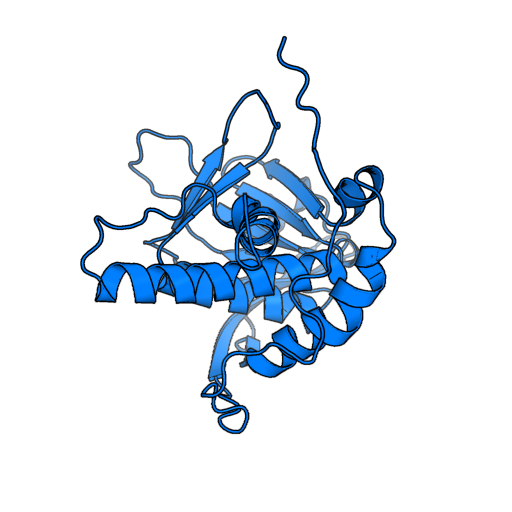 0.951 -12.494 -8.251 1.00 89.75 149 PRO A CA 1
ATOM 1259 C C . PRO A 1 149 ? 0.470 -12.698 -9.687 1.00 89.75 149 PRO A C 1
ATOM 1261 O O . PRO A 1 149 ? -0.320 -11.893 -10.175 1.00 89.75 149 PRO A O 1
ATOM 1264 N N . GLN A 1 150 ? 0.833 -13.820 -10.319 1.00 86.50 150 GLN A N 1
ATOM 1265 C CA . GLN A 1 150 ? 0.478 -14.097 -11.715 1.00 86.50 150 GLN A CA 1
ATOM 1266 C C . GLN A 1 150 ? -1.034 -14.066 -11.964 1.00 86.50 150 GLN A C 1
ATOM 1268 O O . GLN A 1 150 ? -1.495 -13.528 -12.961 1.00 86.50 150 GLN A O 1
ATOM 1273 N N . LYS A 1 151 ? -1.838 -14.564 -11.019 1.00 85.88 151 LYS A N 1
ATOM 1274 C CA . LYS A 1 151 ? -3.302 -14.549 -11.139 1.00 85.88 151 LYS A CA 1
ATOM 1275 C C . LYS A 1 151 ? -3.877 -13.131 -11.102 1.00 85.88 151 LYS A C 1
ATOM 1277 O O . LYS A 1 151 ? -4.913 -12.877 -11.716 1.00 85.88 151 LYS A O 1
ATOM 1282 N N . LEU A 1 152 ? -3.244 -12.224 -10.357 1.00 87.00 152 LEU A N 1
ATOM 1283 C CA . LEU A 1 152 ? -3.640 -10.817 -10.304 1.00 87.00 152 LEU A CA 1
ATOM 1284 C C . LEU A 1 152 ? -3.228 -10.083 -11.589 1.00 87.00 152 LEU A C 1
ATOM 1286 O O . LEU A 1 152 ? -4.064 -9.368 -12.141 1.00 87.00 152 LEU A O 1
ATOM 1290 N N . ARG A 1 153 ? -2.022 -10.350 -12.115 1.00 83.38 153 ARG A N 1
ATOM 1291 C CA . ARG A 1 153 ? -1.562 -9.844 -13.424 1.00 83.38 153 ARG A CA 1
ATOM 1292 C C . ARG A 1 153 ? -2.475 -10.317 -14.560 1.00 83.38 153 ARG A C 1
ATOM 1294 O O . ARG A 1 153 ? -2.967 -9.514 -15.348 1.00 83.38 153 ARG A O 1
ATOM 1301 N N . ASP A 1 154 ? -2.813 -11.609 -14.586 1.00 80.62 154 ASP A N 1
ATOM 1302 C CA . ASP A 1 154 ? -3.736 -12.187 -15.571 1.00 80.62 154 ASP A CA 1
ATOM 1303 C C . ASP A 1 154 ? -5.102 -11.485 -15.548 1.00 80.62 154 ASP A C 1
ATOM 1305 O O . ASP A 1 154 ? -5.708 -11.248 -16.596 1.00 80.62 154 ASP A O 1
ATOM 1309 N N . TYR A 1 155 ? -5.608 -11.147 -14.356 1.00 77.44 155 TYR A N 1
ATOM 1310 C CA . TYR A 1 155 ? -6.852 -10.392 -14.221 1.00 77.44 155 TYR A CA 1
ATOM 1311 C C . TYR A 1 155 ? -6.703 -8.966 -14.764 1.00 77.44 155 TYR A C 1
ATOM 1313 O O . TYR A 1 155 ? -7.571 -8.519 -15.518 1.00 77.44 155 TYR A O 1
ATOM 1321 N N . PHE A 1 156 ? -5.611 -8.273 -14.428 1.00 79.19 156 PHE A N 1
ATOM 1322 C CA . PHE A 1 156 ? -5.312 -6.939 -14.947 1.00 79.19 156 PHE A CA 1
ATOM 1323 C C . PHE A 1 156 ? -5.318 -6.921 -16.485 1.00 79.19 156 PHE A C 1
ATOM 1325 O O . PHE A 1 156 ? -6.133 -6.214 -17.084 1.00 79.19 156 PHE A O 1
ATOM 1332 N N . TYR A 1 157 ? -4.530 -7.777 -17.141 1.00 74.06 157 TYR A N 1
ATOM 1333 C CA . TYR A 1 157 ? -4.455 -7.811 -18.608 1.00 74.06 157 TYR A CA 1
ATOM 1334 C C . TYR A 1 157 ? -5.759 -8.258 -19.280 1.00 74.06 157 TYR A C 1
ATOM 1336 O O . TYR A 1 157 ? -6.144 -7.733 -20.326 1.00 74.06 157 TYR A O 1
ATOM 1344 N N . ARG A 1 158 ? -6.484 -9.224 -18.702 1.00 71.12 158 ARG A N 1
ATOM 1345 C CA . ARG A 1 158 ? -7.724 -9.732 -19.317 1.00 71.12 158 ARG A CA 1
ATOM 1346 C C . ARG A 1 158 ? -8.914 -8.803 -19.143 1.00 71.12 158 ARG A C 1
ATOM 1348 O O . ARG A 1 158 ? -9.802 -8.813 -19.994 1.00 71.12 158 ARG A O 1
ATOM 1355 N N . ILE A 1 159 ? -8.989 -8.092 -18.023 1.00 68.25 159 ILE A N 1
ATOM 1356 C CA . ILE A 1 159 ? -10.207 -7.395 -17.603 1.00 68.25 159 ILE A CA 1
ATOM 1357 C C . ILE A 1 159 ? -9.979 -5.892 -17.538 1.00 68.25 159 ILE A C 1
ATOM 1359 O O . ILE A 1 159 ? -10.788 -5.155 -18.091 1.00 68.25 159 ILE A O 1
ATOM 1363 N N . VAL A 1 160 ? -8.914 -5.432 -16.883 1.00 63.78 160 VAL A N 1
ATOM 1364 C CA . VAL A 1 160 ? -8.677 -3.998 -16.654 1.00 63.78 160 VAL A CA 1
ATOM 1365 C C . VAL A 1 160 ? -8.202 -3.324 -17.936 1.00 63.78 160 VAL A C 1
ATOM 1367 O O . VAL A 1 160 ? -8.847 -2.380 -18.383 1.00 63.78 160 VAL A O 1
ATOM 1370 N N . VAL A 1 161 ? -7.175 -3.862 -18.602 1.00 66.50 161 VAL A N 1
ATOM 1371 C CA . VAL A 1 161 ? -6.661 -3.305 -19.869 1.00 66.50 161 VAL A CA 1
ATOM 1372 C C . VAL A 1 161 ? -7.762 -3.248 -20.933 1.00 66.50 161 VAL A C 1
ATOM 1374 O O . VAL A 1 161 ? -8.043 -2.183 -21.475 1.00 66.50 161 VAL A O 1
ATOM 1377 N N . ARG A 1 162 ? -8.496 -4.351 -21.140 1.00 63.53 162 ARG A N 1
ATOM 1378 C CA . ARG A 1 162 ? -9.607 -4.402 -22.114 1.00 63.53 162 ARG A CA 1
ATOM 1379 C C . ARG A 1 162 ? -10.754 -3.433 -21.809 1.00 63.53 162 ARG A C 1
ATOM 1381 O O . ARG A 1 162 ? -11.451 -3.001 -22.724 1.00 63.53 162 ARG A O 1
ATOM 1388 N N . LYS A 1 163 ? -11.008 -3.127 -20.532 1.00 62.00 163 LYS A N 1
ATOM 1389 C CA . LYS A 1 163 ? -12.008 -2.122 -20.133 1.00 62.00 163 LYS A CA 1
ATOM 1390 C C . LYS A 1 163 ? -11.487 -0.700 -20.350 1.00 62.00 163 LYS A C 1
ATOM 1392 O O . LYS A 1 163 ? -12.247 0.150 -20.810 1.00 62.00 163 LYS A O 1
ATOM 1397 N N . ASN A 1 164 ? -10.210 -0.467 -20.046 1.00 58.41 164 ASN A N 1
ATOM 1398 C CA . ASN A 1 164 ? -9.585 0.854 -20.026 1.00 58.41 164 ASN A CA 1
ATOM 1399 C C . ASN A 1 164 ? -9.109 1.344 -21.400 1.00 58.41 164 ASN A C 1
ATOM 1401 O O . ASN A 1 164 ? -9.019 2.552 -21.587 1.00 58.41 164 ASN A O 1
ATOM 1405 N N . GLU A 1 165 ? -8.928 0.464 -22.394 1.00 55.25 165 GLU A N 1
ATOM 1406 C CA . GLU A 1 165 ? -8.721 0.840 -23.812 1.00 55.25 165 GLU A CA 1
ATOM 1407 C C . GLU A 1 165 ? -9.817 1.780 -24.362 1.00 55.25 165 GLU A C 1
ATOM 1409 O O . GLU A 1 165 ? -9.652 2.400 -25.411 1.00 55.25 165 GLU A O 1
ATOM 1414 N N . ARG A 1 166 ? -10.944 1.915 -23.651 1.00 50.06 166 ARG A N 1
ATOM 1415 C CA . ARG A 1 166 ? -12.077 2.778 -24.010 1.00 50.06 166 ARG A CA 1
ATOM 1416 C C . ARG A 1 166 ? -12.159 4.088 -23.217 1.00 50.06 166 ARG A C 1
ATOM 1418 O O . ARG A 1 166 ? -13.094 4.853 -23.451 1.00 50.06 166 ARG A O 1
ATOM 1425 N N . LEU A 1 167 ? -11.244 4.355 -22.282 1.00 42.75 167 LEU A N 1
ATOM 1426 C CA . LEU A 1 167 ? -11.364 5.476 -21.342 1.00 42.75 167 LEU A CA 1
ATOM 1427 C C . LEU A 1 167 ? -10.420 6.636 -21.694 1.00 42.75 167 LEU A C 1
ATOM 1429 O O . LEU A 1 167 ? -9.240 6.452 -21.977 1.00 42.75 167 LEU A O 1
ATOM 1433 N N . CYS A 1 168 ? -10.948 7.863 -21.671 1.00 43.97 168 CYS A N 1
ATOM 1434 C CA . CYS A 1 168 ? -10.174 9.091 -21.868 1.00 43.97 168 CYS A CA 1
ATOM 1435 C C . CYS A 1 168 ? -9.533 9.573 -20.551 1.00 43.97 168 CYS A C 1
ATOM 1437 O O . CYS A 1 168 ? -10.030 9.273 -19.466 1.00 43.97 168 CYS A O 1
ATOM 1439 N N . HIS A 1 169 ? -8.478 10.399 -20.630 1.00 41.78 169 HIS A N 1
ATOM 1440 C CA . HIS A 1 169 ? -7.717 10.931 -19.479 1.00 41.78 169 HIS A CA 1
ATOM 1441 C C . HIS A 1 169 ? -8.555 11.509 -18.317 1.00 41.78 169 HIS A C 1
ATOM 1443 O O . HIS A 1 169 ? -8.083 11.535 -17.183 1.00 41.78 169 HIS A O 1
ATOM 1449 N N . LYS A 1 170 ? -9.800 11.952 -18.550 1.00 42.88 170 LYS A N 1
ATOM 1450 C CA . LYS A 1 170 ? -10.676 12.495 -17.495 1.00 42.88 170 LYS A CA 1
ATOM 1451 C C . LYS A 1 170 ? -11.099 11.469 -16.435 1.00 42.88 170 LYS A C 1
ATOM 1453 O O . LYS A 1 170 ? -11.571 11.879 -15.378 1.00 42.88 170 LYS A O 1
ATOM 1458 N N . GLU A 1 171 ? -10.943 10.170 -16.680 1.00 51.12 171 GLU A N 1
ATOM 1459 C CA . GLU A 1 171 ? -11.364 9.131 -15.730 1.00 51.12 171 GLU A CA 1
ATOM 1460 C C . GLU A 1 171 ? -10.269 8.675 -14.759 1.00 51.12 171 GLU A C 1
ATOM 1462 O O . GLU A 1 171 ? -10.582 8.027 -13.762 1.00 51.12 171 GLU A O 1
ATOM 1467 N N . TYR A 1 172 ? -9.016 9.090 -14.965 1.00 47.91 172 TYR A N 1
ATOM 1468 C CA . TYR A 1 172 ? -7.888 8.702 -14.110 1.00 47.91 172 TYR A CA 1
ATOM 1469 C C . TYR A 1 172 ? -8.058 9.176 -12.652 1.00 47.91 172 TYR A C 1
ATOM 1471 O O . TYR A 1 172 ? -7.824 8.421 -11.713 1.00 47.91 172 TYR A O 1
ATOM 1479 N N . ASN A 1 173 ? -8.629 10.370 -12.441 1.00 48.66 173 ASN A N 1
ATOM 1480 C CA . ASN A 1 173 ? -8.951 10.896 -11.103 1.00 48.66 173 ASN A CA 1
ATOM 1481 C C . ASN A 1 173 ? -10.039 10.097 -10.354 1.00 48.66 173 ASN A C 1
ATOM 1483 O O . ASN A 1 173 ? -10.276 10.343 -9.174 1.00 48.66 173 ASN A O 1
ATOM 1487 N N . ARG A 1 174 ? -10.739 9.159 -11.011 1.00 61.91 174 ARG A N 1
ATOM 1488 C CA . ARG A 1 174 ? -11.674 8.234 -10.341 1.00 61.91 174 ARG A CA 1
ATOM 1489 C C . ARG A 1 174 ? -10.983 6.981 -9.811 1.00 61.91 174 ARG A C 1
ATOM 1491 O O . ARG A 1 174 ? -11.596 6.241 -9.042 1.00 61.91 174 ARG A O 1
ATOM 1498 N N . LEU A 1 175 ? -9.753 6.716 -10.247 1.00 70.06 175 LEU A N 1
ATOM 1499 C CA . LEU A 1 175 ? -9.044 5.491 -9.903 1.00 70.06 175 LEU A CA 1
ATOM 1500 C C . LEU A 1 175 ? -8.331 5.589 -8.559 1.00 70.06 175 LEU A C 1
ATOM 1502 O O . LEU A 1 175 ? -8.105 4.552 -7.932 1.00 70.06 175 LEU A O 1
ATOM 1506 N N . PHE A 1 176 ? -7.999 6.808 -8.135 1.00 80.06 176 PHE A N 1
ATOM 1507 C CA . PHE A 1 176 ? -7.071 7.060 -7.050 1.00 80.06 176 PHE A CA 1
ATOM 1508 C C . PHE A 1 176 ? -7.200 8.478 -6.477 1.00 80.06 176 PHE A C 1
ATOM 1510 O O . PHE A 1 176 ? -7.550 9.421 -7.182 1.00 80.06 176 PHE A O 1
ATOM 1517 N N . SER A 1 177 ? -6.877 8.632 -5.193 1.00 82.50 177 SER A N 1
ATOM 1518 C CA . SER A 1 177 ? -6.718 9.924 -4.523 1.00 82.50 177 SER A CA 1
ATOM 1519 C C . SER A 1 177 ? -5.661 9.844 -3.424 1.00 82.50 177 SER A C 1
ATOM 1521 O O . SER A 1 177 ? -5.649 8.859 -2.681 1.00 82.50 177 SER A O 1
ATOM 1523 N N . GLN A 1 178 ? -4.879 10.909 -3.239 1.00 86.31 178 GLN A N 1
ATOM 1524 C CA . GLN A 1 178 ? -3.921 11.055 -2.136 1.00 86.31 178 GLN A CA 1
ATOM 1525 C C . GLN A 1 178 ? -4.344 12.171 -1.186 1.00 86.31 178 GLN A C 1
ATOM 1527 O O . GLN A 1 178 ? -4.976 13.149 -1.591 1.00 86.31 178 GLN A O 1
ATOM 1532 N N . ARG A 1 179 ? -3.988 12.041 0.093 1.00 87.81 179 ARG A N 1
ATOM 1533 C CA . ARG A 1 179 ? -4.157 13.115 1.071 1.00 87.81 179 ARG A CA 1
ATOM 1534 C C . ARG A 1 179 ? -3.138 13.034 2.197 1.00 87.81 179 ARG A C 1
ATOM 1536 O O . ARG A 1 179 ? -3.042 12.005 2.860 1.00 87.81 179 ARG A O 1
ATOM 1543 N N . GLU A 1 180 ? -2.487 14.155 2.477 1.00 90.94 180 GLU A N 1
ATOM 1544 C CA . GLU A 1 180 ? -1.634 14.315 3.654 1.00 90.94 180 GLU A CA 1
ATOM 1545 C C . GLU A 1 180 ? -2.446 14.433 4.947 1.00 90.94 180 GLU A C 1
ATOM 1547 O O . GLU A 1 180 ? -3.505 15.074 4.994 1.00 90.94 180 GLU A O 1
ATOM 1552 N N . ILE A 1 181 ? -1.918 13.861 6.025 1.00 90.56 181 ILE A N 1
ATOM 1553 C CA . ILE A 1 181 ? -2.349 14.146 7.388 1.00 90.56 181 ILE A CA 1
ATOM 1554 C C . ILE A 1 181 ? -1.185 13.974 8.367 1.00 90.56 181 ILE A C 1
ATOM 1556 O O . ILE A 1 181 ? -0.936 12.881 8.868 1.00 90.56 181 ILE A O 1
ATOM 1560 N N . GLY A 1 182 ? -0.502 15.073 8.690 1.00 89.62 182 GLY A N 1
ATOM 1561 C CA . GLY A 1 182 ? 0.689 15.023 9.538 1.00 89.62 182 GLY A CA 1
ATOM 1562 C C . GLY A 1 182 ? 1.770 14.177 8.870 1.00 89.62 182 GLY A C 1
ATOM 1563 O O . GLY A 1 182 ? 2.113 14.405 7.721 1.00 89.62 182 GLY A O 1
ATOM 1564 N N . ASP A 1 183 ? 2.238 13.140 9.555 1.00 92.00 183 ASP A N 1
ATOM 1565 C CA . ASP A 1 183 ? 3.317 12.262 9.083 1.00 92.00 183 ASP A CA 1
ATOM 1566 C C . ASP A 1 183 ? 2.873 11.163 8.099 1.00 92.00 183 ASP A C 1
ATOM 1568 O O . ASP A 1 183 ? 3.587 10.178 7.893 1.00 92.00 183 ASP A O 1
ATOM 1572 N N . TYR A 1 184 ? 1.674 11.283 7.530 1.00 94.06 184 TYR A N 1
ATOM 1573 C CA . TYR A 1 184 ? 1.044 10.228 6.744 1.00 94.06 184 TYR A CA 1
ATOM 1574 C C . TYR A 1 184 ? 0.525 10.744 5.410 1.00 94.06 184 TYR A C 1
ATOM 1576 O O . TYR A 1 184 ? -0.111 11.795 5.348 1.00 94.06 184 TYR A O 1
ATOM 1584 N N . VAL A 1 185 ? 0.666 9.915 4.380 1.00 92.38 185 VAL A N 1
ATOM 1585 C CA . VAL A 1 185 ? -0.089 10.031 3.133 1.00 92.38 185 VAL A CA 1
ATOM 1586 C C . VAL A 1 185 ? -1.101 8.898 3.091 1.00 92.38 185 VAL A C 1
ATOM 1588 O O . VAL A 1 185 ? -0.757 7.717 3.178 1.00 92.38 185 VAL A O 1
ATOM 1591 N N . ILE A 1 186 ? -2.372 9.270 2.975 1.00 93.19 186 ILE A N 1
ATOM 1592 C CA . ILE A 1 186 ? -3.468 8.333 2.769 1.00 93.19 186 ILE A CA 1
ATOM 1593 C C . ILE A 1 186 ? -3.734 8.244 1.281 1.00 93.19 186 ILE A C 1
ATOM 1595 O O . ILE A 1 186 ? -4.144 9.224 0.660 1.00 93.19 186 ILE A O 1
ATOM 1599 N N . GLU A 1 187 ? -3.579 7.049 0.739 1.00 91.44 187 GLU A N 1
ATOM 1600 C CA . GLU A 1 187 ? -3.963 6.742 -0.621 1.00 91.44 187 GLU A CA 1
ATOM 1601 C C . GLU A 1 187 ? -5.213 5.879 -0.643 1.00 91.44 187 GLU A C 1
ATOM 1603 O O . GLU A 1 187 ? -5.313 4.839 0.016 1.00 91.44 187 GLU A O 1
ATOM 1608 N N . SER A 1 188 ? -6.194 6.330 -1.410 1.00 88.75 188 SER A N 1
ATOM 1609 C CA . SER A 1 188 ? -7.439 5.609 -1.621 1.00 88.75 188 SER A CA 1
ATOM 1610 C C . SER A 1 188 ? -7.581 5.259 -3.084 1.00 88.75 188 SER A C 1
ATOM 1612 O O . SER A 1 188 ? -7.350 6.115 -3.931 1.00 88.75 188 SER A O 1
ATOM 1614 N N . PHE A 1 189 ? -8.005 4.032 -3.367 1.00 87.44 189 PHE A N 1
ATOM 1615 C CA . PHE A 1 189 ? -8.104 3.540 -4.736 1.00 87.44 189 PHE A CA 1
ATOM 1616 C C . PHE A 1 189 ? -9.461 2.904 -5.047 1.00 87.44 189 PHE A C 1
ATOM 1618 O O . PHE A 1 189 ? -10.142 2.333 -4.181 1.00 87.44 189 PHE A O 1
ATOM 1625 N N . SER A 1 190 ? -9.826 2.954 -6.324 1.00 86.44 190 SER A N 1
ATOM 1626 C CA . SER A 1 190 ? -10.805 2.059 -6.937 1.00 86.44 190 SER A CA 1
ATOM 1627 C C . SER A 1 190 ? -10.226 0.643 -7.058 1.00 86.44 190 SER A C 1
ATOM 1629 O O . SER A 1 190 ? -9.024 0.443 -6.915 1.00 86.44 190 SER A O 1
ATOM 1631 N N . LEU A 1 191 ? -11.064 -0.360 -7.338 1.00 86.81 191 LEU A N 1
ATOM 1632 C CA . LEU A 1 191 ? -10.550 -1.717 -7.553 1.00 86.81 191 LEU A CA 1
ATOM 1633 C C . LEU A 1 191 ? -9.627 -1.788 -8.778 1.00 86.81 191 LEU A C 1
ATOM 1635 O O . LEU A 1 191 ? -8.566 -2.395 -8.693 1.00 86.81 191 LEU A O 1
ATOM 1639 N N . ASP A 1 192 ? -10.011 -1.147 -9.881 1.00 82.06 192 ASP A N 1
ATOM 1640 C CA . ASP A 1 192 ? -9.234 -1.171 -11.124 1.00 82.06 192 ASP A CA 1
ATOM 1641 C C . ASP A 1 192 ? -7.887 -0.450 -10.949 1.00 82.06 192 ASP A C 1
ATOM 1643 O O . ASP A 1 192 ? -6.856 -0.988 -11.343 1.00 82.06 192 ASP A O 1
ATOM 1647 N N . GLY A 1 193 ? -7.871 0.682 -10.234 1.00 82.69 193 GLY A N 1
ATOM 1648 C CA . GLY A 1 193 ? -6.632 1.385 -9.878 1.00 82.69 193 GLY A CA 1
ATOM 1649 C C . GLY A 1 193 ? -5.692 0.556 -8.995 1.00 82.69 193 GLY A C 1
ATOM 1650 O O . GLY A 1 193 ? -4.477 0.669 -9.120 1.00 82.69 193 GLY A O 1
ATOM 1651 N N . ILE A 1 194 ? -6.230 -0.327 -8.141 1.00 87.06 194 ILE A N 1
ATOM 1652 C CA . ILE A 1 194 ? -5.404 -1.247 -7.342 1.00 87.06 194 ILE A CA 1
ATOM 1653 C C . ILE A 1 194 ? -4.747 -2.315 -8.217 1.00 87.06 194 ILE A C 1
ATOM 1655 O O . ILE A 1 194 ? -3.596 -2.663 -7.975 1.00 87.06 194 ILE A O 1
ATOM 1659 N N . TYR A 1 195 ? -5.456 -2.852 -9.211 1.00 84.00 195 TYR A N 1
ATOM 1660 C CA . TYR A 1 195 ? -4.861 -3.811 -10.145 1.00 84.00 195 TYR A CA 1
ATOM 1661 C C . TYR A 1 195 ? -3.771 -3.163 -11.004 1.00 84.00 195 TYR A C 1
ATOM 1663 O O . TYR A 1 195 ? -2.742 -3.785 -11.237 1.00 84.00 195 TYR A O 1
ATOM 1671 N N . GLU A 1 196 ? -3.976 -1.916 -11.429 1.00 82.75 196 GLU A N 1
ATOM 1672 C CA . GLU A 1 196 ? -2.991 -1.163 -12.209 1.00 82.75 196 GLU A CA 1
ATOM 1673 C C . GLU A 1 196 ? -1.714 -0.878 -11.412 1.00 82.75 196 GLU A C 1
ATOM 1675 O O . GLU A 1 196 ? -0.623 -1.223 -11.856 1.00 82.75 196 GLU A O 1
ATOM 1680 N N . ILE A 1 197 ? -1.826 -0.323 -10.200 1.00 84.94 197 ILE A N 1
ATOM 1681 C CA . ILE A 1 197 ? -0.640 -0.053 -9.373 1.00 84.94 197 ILE A CA 1
ATOM 1682 C C . ILE A 1 197 ? 0.054 -1.348 -8.925 1.00 84.94 197 ILE A C 1
ATOM 1684 O O . ILE A 1 197 ? 1.277 -1.383 -8.812 1.00 84.94 197 ILE A O 1
ATOM 1688 N N . HIS A 1 198 ? -0.707 -2.427 -8.707 1.00 90.88 198 HIS A N 1
ATOM 1689 C CA . HIS A 1 198 ? -0.163 -3.753 -8.411 1.00 90.88 198 HIS A CA 1
ATOM 1690 C C . HIS A 1 198 ? 0.717 -4.270 -9.555 1.00 90.88 198 HIS A C 1
ATOM 1692 O O . HIS A 1 198 ? 1.850 -4.672 -9.294 1.00 90.88 198 HIS A O 1
ATOM 1698 N N . GLU A 1 199 ? 0.235 -4.207 -10.800 1.00 84.56 199 GLU A N 1
ATOM 1699 C CA . GLU A 1 199 ? 1.021 -4.579 -11.982 1.00 84.56 199 GLU A CA 1
ATOM 1700 C C . GLU A 1 199 ? 2.241 -3.670 -12.154 1.00 84.56 199 GLU A C 1
ATOM 1702 O O . GLU A 1 199 ? 3.348 -4.169 -12.349 1.00 84.56 199 GLU A O 1
ATOM 1707 N N . ASN A 1 200 ? 2.067 -2.351 -12.021 1.00 80.56 200 ASN A N 1
ATOM 1708 C CA . ASN A 1 200 ? 3.156 -1.388 -12.187 1.00 80.56 200 ASN A CA 1
ATOM 1709 C C . ASN A 1 200 ? 4.300 -1.642 -11.196 1.00 80.56 200 ASN A C 1
ATOM 1711 O O . ASN A 1 200 ? 5.464 -1.560 -11.578 1.00 80.56 200 ASN A O 1
ATOM 1715 N N . LEU A 1 201 ? 3.989 -1.987 -9.942 1.00 85.12 201 LEU A N 1
ATOM 1716 C CA . LEU A 1 201 ? 5.000 -2.326 -8.937 1.00 85.12 201 LEU A CA 1
ATOM 1717 C C . LEU A 1 201 ? 5.756 -3.613 -9.280 1.00 85.12 201 LEU A C 1
ATOM 1719 O O . LEU A 1 201 ? 6.966 -3.668 -9.086 1.00 85.12 201 LEU A O 1
ATOM 1723 N N . LEU A 1 202 ? 5.066 -4.642 -9.784 1.00 85.50 202 LEU A N 1
ATOM 1724 C CA . LEU A 1 202 ? 5.723 -5.887 -10.192 1.00 85.50 202 LEU A CA 1
ATOM 1725 C C . LEU A 1 202 ? 6.599 -5.683 -11.429 1.00 85.50 202 LEU A C 1
ATOM 1727 O O . LEU A 1 202 ? 7.756 -6.088 -11.413 1.00 85.50 202 LEU A O 1
ATOM 1731 N N . SER A 1 203 ? 6.084 -4.990 -12.444 1.00 79.94 203 SER A N 1
ATOM 1732 C CA . SER A 1 203 ? 6.841 -4.635 -13.648 1.00 79.94 203 SER A CA 1
ATOM 1733 C C . SER A 1 203 ? 8.074 -3.783 -13.321 1.00 79.94 203 SER A C 1
ATOM 1735 O O . SER A 1 203 ? 9.144 -3.999 -13.881 1.00 79.94 203 SER A O 1
ATOM 1737 N N . ALA A 1 204 ? 7.952 -2.829 -12.389 1.00 76.69 204 ALA A N 1
ATOM 1738 C CA . ALA A 1 204 ? 9.086 -2.028 -11.936 1.00 76.69 204 ALA A CA 1
ATOM 1739 C C . ALA A 1 204 ? 10.141 -2.885 -11.217 1.00 76.69 204 ALA A C 1
ATOM 1741 O O . ALA A 1 204 ? 11.330 -2.686 -11.440 1.00 76.69 204 ALA A O 1
ATOM 1742 N N . ALA A 1 205 ? 9.717 -3.845 -10.387 1.00 81.38 205 ALA A N 1
ATOM 1743 C CA . ALA A 1 205 ? 10.621 -4.771 -9.706 1.00 81.38 205 ALA A CA 1
ATOM 1744 C C . ALA A 1 205 ? 11.409 -5.644 -10.691 1.00 81.38 205 ALA A C 1
ATOM 1746 O O . ALA A 1 205 ? 12.623 -5.753 -10.566 1.00 81.38 205 ALA A O 1
ATOM 1747 N N . GLU A 1 206 ? 10.720 -6.222 -11.680 1.00 81.75 206 GLU A N 1
ATOM 1748 C CA . GLU A 1 206 ? 11.328 -7.032 -12.746 1.00 81.75 206 GLU A CA 1
ATOM 1749 C C . GLU A 1 206 ? 12.351 -6.210 -13.538 1.00 81.75 206 GLU A C 1
ATOM 1751 O O . GLU A 1 206 ? 13.473 -6.652 -13.761 1.00 81.75 206 GLU A O 1
ATOM 1756 N N . PHE A 1 207 ? 12.000 -4.974 -13.897 1.00 76.06 207 PHE A N 1
ATOM 1757 C CA . PHE A 1 207 ? 12.912 -4.083 -14.608 1.00 76.06 207 PHE A CA 1
ATOM 1758 C C . PHE A 1 207 ? 14.159 -3.722 -13.788 1.00 76.06 207 PHE A C 1
ATOM 1760 O O . PHE A 1 207 ? 15.258 -3.676 -14.337 1.00 76.06 207 PHE A O 1
ATOM 1767 N N . MET A 1 208 ? 13.994 -3.454 -12.488 1.00 76.44 208 MET A N 1
ATOM 1768 C CA . MET A 1 208 ? 15.114 -3.166 -11.588 1.00 76.44 208 MET A CA 1
ATOM 1769 C C . MET A 1 208 ? 16.054 -4.369 -11.454 1.00 76.44 208 MET A C 1
ATOM 1771 O O . MET A 1 208 ? 17.262 -4.181 -11.557 1.00 76.44 208 MET A O 1
ATOM 1775 N N . ASP A 1 209 ? 15.520 -5.588 -11.312 1.00 76.38 209 ASP A N 1
ATOM 1776 C CA . ASP A 1 209 ? 16.339 -6.809 -11.295 1.00 76.38 209 ASP A CA 1
ATOM 1777 C C . ASP A 1 209 ? 17.151 -6.947 -12.592 1.00 76.38 209 ASP A C 1
ATOM 1779 O O . ASP A 1 209 ? 18.354 -7.190 -12.553 1.00 76.38 209 ASP A O 1
ATOM 1783 N N . GLU A 1 210 ? 16.515 -6.747 -13.751 1.00 73.06 210 GLU A N 1
ATOM 1784 C CA . GLU A 1 210 ? 17.201 -6.834 -15.042 1.00 73.06 210 GLU A CA 1
ATOM 1785 C C . GLU A 1 210 ? 18.296 -5.764 -15.204 1.00 73.06 210 GLU A C 1
ATOM 1787 O O . GLU A 1 210 ? 19.329 -6.018 -15.825 1.00 73.06 210 GLU A O 1
ATOM 1792 N N . ALA A 1 211 ? 18.068 -4.549 -14.699 1.00 68.00 211 ALA A N 1
ATOM 1793 C CA . ALA A 1 211 ? 19.058 -3.474 -14.736 1.00 68.00 211 ALA A CA 1
ATOM 1794 C C . ALA A 1 211 ? 20.267 -3.798 -13.843 1.00 68.00 211 ALA A C 1
ATOM 1796 O O . ALA A 1 211 ? 21.413 -3.622 -14.272 1.00 68.00 211 ALA A O 1
ATOM 1797 N N . ASP A 1 212 ? 20.016 -4.342 -12.649 1.00 69.38 212 ASP A N 1
ATOM 1798 C CA . ASP A 1 212 ? 21.057 -4.809 -11.733 1.00 69.38 212 ASP A CA 1
ATOM 1799 C C . ASP A 1 212 ? 21.870 -5.961 -12.360 1.00 69.38 212 ASP A C 1
ATOM 1801 O O . ASP A 1 212 ? 23.102 -5.945 -12.312 1.00 69.38 212 ASP A O 1
ATOM 1805 N N . GLU A 1 213 ? 21.221 -6.917 -13.038 1.00 72.31 213 GLU A N 1
ATOM 1806 C CA . GLU A 1 213 ? 21.898 -7.998 -13.776 1.00 72.31 213 GLU A CA 1
ATOM 1807 C C . GLU A 1 213 ? 22.799 -7.477 -14.909 1.00 72.31 213 GLU A C 1
ATOM 1809 O O . GLU A 1 213 ? 23.857 -8.052 -15.189 1.00 72.31 213 GLU A O 1
ATOM 1814 N N . ARG A 1 214 ? 22.416 -6.366 -15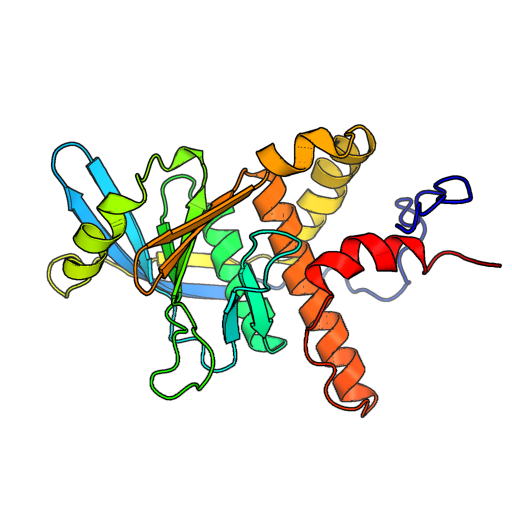.549 1.00 69.81 214 ARG A N 1
ATOM 1815 C CA . ARG A 1 214 ? 23.210 -5.706 -16.598 1.00 69.81 214 ARG A CA 1
ATOM 1816 C C . ARG A 1 214 ? 24.328 -4.807 -16.050 1.00 69.81 214 ARG A C 1
ATOM 1818 O O . ARG A 1 214 ? 25.080 -4.251 -16.849 1.00 69.81 214 ARG A O 1
ATOM 1825 N N . ASN A 1 215 ? 24.490 -4.703 -14.724 1.00 63.34 215 ASN A N 1
ATOM 1826 C CA . ASN A 1 215 ? 25.374 -3.737 -14.053 1.00 63.34 215 ASN A CA 1
ATOM 1827 C C . ASN A 1 215 ? 25.140 -2.290 -14.521 1.00 63.34 215 ASN A C 1
ATOM 1829 O O . ASN A 1 215 ? 26.076 -1.489 -14.600 1.00 63.34 215 ASN A O 1
ATOM 1833 N N . GLU A 1 216 ? 23.900 -1.953 -14.872 1.00 57.72 216 GLU A N 1
ATOM 1834 C CA . GLU A 1 216 ? 23.527 -0.570 -15.142 1.00 57.72 216 GLU A CA 1
ATOM 1835 C C . GLU A 1 216 ? 23.560 0.196 -13.807 1.00 57.72 216 GLU A C 1
ATOM 1837 O O . GLU A 1 216 ? 23.216 -0.354 -12.760 1.00 57.72 216 GLU A O 1
ATOM 1842 N N . GLU A 1 217 ? 24.049 1.443 -13.807 1.00 51.56 217 GLU A N 1
ATOM 1843 C CA . GLU A 1 217 ? 24.059 2.282 -12.600 1.00 51.56 217 GLU A CA 1
ATOM 1844 C C . GLU A 1 217 ? 22.660 2.257 -11.982 1.00 51.56 217 GLU A C 1
ATOM 1846 O O . GLU A 1 217 ? 21.707 2.540 -12.7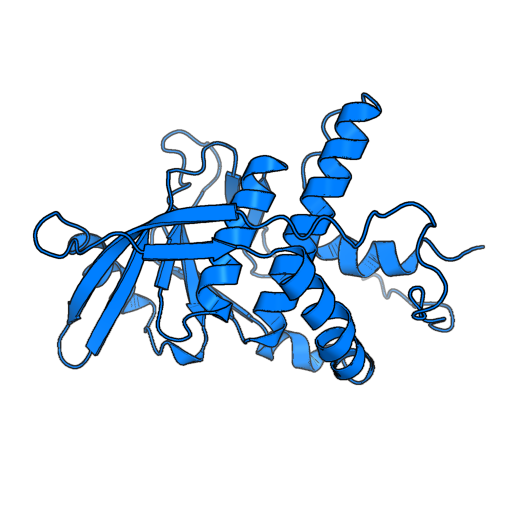11 1.00 51.56 217 GLU A O 1
ATOM 1851 N N . LYS A 1 218 ? 22.561 1.854 -10.694 1.00 49.22 218 LYS A N 1
ATOM 1852 C CA . LYS A 1 218 ? 21.306 1.558 -9.976 1.00 49.22 218 LYS A CA 1
ATOM 1853 C C . LYS A 1 218 ? 20.184 2.403 -10.543 1.00 49.22 218 LYS A C 1
ATOM 1855 O O . LYS A 1 218 ? 20.142 3.609 -10.287 1.00 49.22 218 LYS A O 1
ATOM 1860 N N . ALA A 1 219 ? 19.317 1.767 -11.326 1.00 45.25 219 ALA A N 1
ATOM 1861 C CA . ALA A 1 219 ? 18.160 2.414 -11.905 1.00 45.25 219 ALA A CA 1
ATOM 1862 C C . ALA A 1 219 ? 17.237 2.777 -10.740 1.00 45.25 219 ALA A C 1
ATOM 1864 O O . ALA A 1 219 ? 16.374 2.001 -10.341 1.00 45.25 219 ALA A O 1
ATOM 1865 N N . SER A 1 220 ? 17.484 3.929 -10.119 1.00 44.41 220 SER A N 1
ATOM 1866 C CA . SER A 1 220 ? 16.619 4.464 -9.086 1.00 44.41 220 SER A CA 1
ATOM 1867 C C . SER A 1 220 ? 15.233 4.593 -9.716 1.00 44.41 220 SER A C 1
ATOM 1869 O O . SER A 1 220 ? 15.103 5.036 -10.859 1.00 44.41 220 SER A O 1
ATOM 1871 N N . GLY A 1 221 ? 14.193 4.132 -9.011 1.00 43.50 221 GLY A N 1
ATOM 1872 C CA . GLY A 1 221 ? 12.842 3.897 -9.550 1.00 43.50 221 GLY A CA 1
ATOM 1873 C C . GLY A 1 221 ? 12.099 5.149 -10.044 1.00 43.50 221 GLY A C 1
ATOM 1874 O O . GLY A 1 221 ? 10.905 5.087 -10.347 1.00 43.50 221 GLY A O 1
ATOM 1875 N N . TRP A 1 222 ? 12.812 6.275 -10.136 1.00 40.31 222 TRP A N 1
ATOM 1876 C CA . TRP A 1 222 ? 12.409 7.581 -10.624 1.00 40.31 222 TRP A CA 1
ATOM 1877 C C . TRP A 1 222 ? 11.728 7.460 -11.992 1.00 40.31 222 TRP A C 1
ATOM 1879 O O . TRP A 1 222 ? 12.356 7.352 -13.044 1.00 40.31 222 TRP A O 1
ATOM 1889 N N . GLY A 1 223 ? 10.396 7.491 -11.971 1.00 40.75 223 GLY A N 1
ATOM 1890 C CA . GLY A 1 223 ? 9.566 7.683 -13.156 1.00 40.75 223 GLY A CA 1
ATOM 1891 C C . GLY A 1 223 ? 8.880 6.444 -13.730 1.00 40.75 223 GLY A C 1
ATOM 1892 O O . GLY A 1 223 ? 8.114 6.604 -14.681 1.00 40.75 223 GLY A O 1
ATOM 1893 N N . TYR A 1 224 ? 9.053 5.230 -13.191 1.00 42.69 224 TYR A N 1
ATOM 1894 C CA . TYR A 1 224 ? 8.483 4.038 -13.848 1.00 42.69 224 TYR A CA 1
ATOM 1895 C C . TYR A 1 224 ? 7.006 3.747 -13.570 1.00 42.69 224 TYR A C 1
ATOM 1897 O O . TYR A 1 224 ? 6.355 3.167 -14.435 1.00 42.69 224 TYR A O 1
ATOM 1905 N N . GLY A 1 225 ? 6.410 4.272 -12.494 1.00 35.59 225 GLY A N 1
ATOM 1906 C CA . GLY A 1 225 ? 4.942 4.292 -12.365 1.00 35.59 225 GLY A CA 1
ATOM 1907 C C . GLY A 1 225 ? 4.265 5.048 -13.523 1.00 35.59 225 GLY A C 1
ATOM 1908 O O . GLY A 1 225 ? 3.194 4.662 -13.984 1.00 35.59 225 GLY A O 1
ATOM 1909 N N . TYR A 1 226 ? 4.946 6.068 -14.060 1.00 34.56 226 TYR A N 1
ATOM 1910 C CA . TYR A 1 226 ? 4.533 6.833 -15.240 1.00 34.56 226 TYR A CA 1
ATOM 1911 C C . TYR A 1 226 ? 5.153 6.308 -16.551 1.00 34.56 226 TYR A C 1
ATOM 1913 O O . TYR A 1 226 ? 4.686 6.644 -17.638 1.00 34.56 226 TYR A O 1
ATOM 1921 N N . MET A 1 227 ? 6.205 5.482 -16.486 1.00 32.94 227 MET A N 1
ATOM 1922 C CA . MET A 1 227 ? 6.798 4.847 -17.664 1.00 32.94 227 MET A CA 1
ATOM 1923 C C . MET A 1 227 ? 6.267 3.453 -17.962 1.00 32.94 227 MET A C 1
ATOM 1925 O O . MET A 1 227 ? 6.386 3.076 -19.109 1.00 32.94 227 MET A O 1
ATOM 1929 N N . VAL A 1 228 ? 5.586 2.707 -17.092 1.00 32.94 228 VAL A N 1
ATOM 1930 C CA . VAL A 1 228 ? 4.866 1.498 -17.555 1.00 32.94 228 VAL A CA 1
ATOM 1931 C C . VAL A 1 228 ? 3.699 1.894 -18.477 1.00 32.94 228 VAL A C 1
ATOM 1933 O O . VAL A 1 228 ? 3.461 1.227 -19.482 1.00 32.94 228 VAL A O 1
ATOM 1936 N N . SER A 1 229 ? 3.100 3.077 -18.283 1.00 33.59 229 SER A N 1
ATOM 1937 C CA . SER A 1 229 ? 2.170 3.668 -19.260 1.00 33.59 229 SER A CA 1
ATOM 1938 C C . SER A 1 229 ? 2.850 4.229 -20.527 1.00 33.59 229 SER A C 1
ATOM 1940 O O . SER A 1 229 ? 2.171 4.390 -21.539 1.00 33.59 229 SER A O 1
ATOM 1942 N N . LYS A 1 230 ? 4.178 4.469 -20.536 1.00 28.61 230 LYS A N 1
ATOM 1943 C CA . LYS A 1 230 ? 4.953 4.959 -21.708 1.00 28.61 230 LYS A CA 1
ATOM 1944 C C . LYS A 1 230 ? 5.934 3.957 -22.351 1.00 28.61 230 LYS A C 1
ATOM 1946 O O . LYS A 1 230 ? 6.347 4.160 -23.486 1.00 28.61 230 LYS A O 1
ATOM 1951 N N . ALA A 1 231 ? 6.318 2.874 -21.696 1.00 29.92 231 ALA A N 1
ATOM 1952 C CA . ALA A 1 231 ? 7.254 1.858 -22.182 1.00 29.92 231 ALA A CA 1
ATOM 1953 C C . ALA A 1 231 ? 6.501 0.776 -22.964 1.00 29.92 231 ALA A C 1
ATOM 1955 O O . ALA A 1 231 ? 7.000 0.310 -23.987 1.00 29.92 231 ALA A O 1
ATOM 1956 N N . LEU A 1 232 ? 5.234 0.528 -22.599 1.00 31.03 232 LEU A N 1
ATOM 1957 C CA . LEU A 1 232 ? 4.237 -0.086 -23.484 1.00 31.03 232 LEU A CA 1
ATOM 1958 C C . LEU A 1 232 ? 4.038 0.705 -24.794 1.00 31.03 232 LEU A C 1
ATOM 1960 O O . LEU A 1 232 ? 3.615 0.128 -25.787 1.00 31.03 232 LEU A O 1
ATOM 1964 N N . ILE A 1 233 ? 4.394 1.999 -24.828 1.00 35.03 233 ILE A N 1
ATOM 1965 C CA . ILE A 1 233 ? 4.323 2.854 -26.029 1.00 35.03 233 ILE A CA 1
ATOM 1966 C C . ILE A 1 233 ? 5.607 2.775 -26.877 1.00 35.03 233 ILE A C 1
ATOM 1968 O O . ILE A 1 233 ? 5.559 3.043 -28.073 1.00 35.03 233 ILE A O 1
ATOM 1972 N N . ARG A 1 234 ? 6.762 2.390 -26.313 1.00 30.41 234 ARG A N 1
ATOM 1973 C CA . ARG A 1 234 ? 8.045 2.389 -27.051 1.00 30.41 234 ARG A CA 1
ATOM 1974 C C . ARG A 1 234 ? 8.542 1.021 -27.510 1.00 30.41 234 ARG A C 1
ATOM 1976 O O . ARG A 1 234 ? 9.357 0.982 -28.426 1.00 30.41 234 ARG A O 1
ATOM 1983 N N . LYS A 1 235 ? 8.080 -0.093 -26.933 1.00 31.84 235 LYS A N 1
ATOM 1984 C CA . LYS A 1 235 ? 8.662 -1.416 -27.234 1.00 31.84 235 LYS A CA 1
ATOM 1985 C C . LYS A 1 235 ? 8.077 -2.143 -28.460 1.00 31.84 235 LYS A C 1
ATOM 1987 O O . LYS A 1 235 ? 8.461 -3.280 -28.687 1.00 31.84 235 LYS A O 1
ATOM 1992 N N . ASN A 1 236 ? 7.224 -1.506 -29.273 1.00 32.25 236 ASN A N 1
ATOM 1993 C CA . ASN A 1 236 ? 6.658 -2.116 -30.494 1.00 32.25 236 ASN A CA 1
ATOM 1994 C C . ASN A 1 236 ? 6.869 -1.304 -31.793 1.00 32.25 236 ASN A C 1
ATOM 1996 O O . ASN A 1 236 ? 6.042 -1.345 -32.695 1.00 32.25 236 ASN A O 1
ATOM 2000 N N . GLY A 1 237 ? 8.031 -0.642 -31.913 1.00 26.97 237 GLY A N 1
ATOM 2001 C CA . GLY A 1 237 ? 8.508 0.015 -33.147 1.00 26.97 237 GLY A CA 1
ATOM 2002 C C . GLY A 1 237 ? 7.825 1.366 -33.402 1.00 26.97 237 GLY A C 1
ATOM 2003 O O . GLY A 1 237 ? 6.655 1.548 -33.115 1.00 26.97 237 GLY A O 1
ATOM 2004 N N . GLY A 1 238 ? 8.458 2.425 -33.889 1.00 27.70 238 GLY A N 1
ATOM 2005 C CA . GLY A 1 238 ? 9.738 2.592 -34.553 1.00 27.70 238 GLY A CA 1
ATOM 2006 C C . GLY A 1 238 ? 9.532 3.644 -35.642 1.00 27.70 238 GLY A C 1
ATOM 2007 O O . GLY A 1 238 ? 8.930 3.324 -36.661 1.00 27.70 238 GLY A O 1
ATOM 2008 N N . ILE A 1 239 ? 9.991 4.875 -35.393 1.00 30.02 239 ILE A N 1
ATOM 2009 C CA . ILE A 1 239 ? 10.819 5.692 -36.300 1.00 30.02 239 ILE A CA 1
ATOM 2010 C C . ILE A 1 239 ? 11.810 6.436 -35.405 1.00 30.02 239 ILE A C 1
ATOM 2012 O O . ILE A 1 239 ? 11.341 7.043 -34.413 1.00 30.02 239 ILE A O 1
#

pLDDT: mean 72.92, std 23.41, range [19.36, 98.12]

Organism: NCBI:txid2838553

Foldseek 3Di:
DDDDDDDDDDPQLCDVPDDPPPPPLPCQDWDKDWFWWFWDDDDPDIAIETEDPAAAQKWWAQPDDPPRDIDMWGALVSLLRVLVVLVVCLVDQQYKYWHHHDDPDDPGQTATEIEHAPSNPDDPVCVVVRVVRPDPVRIDGIDIDIDRLSVLLVCLVVPLVVVCVPDDPVCPVVAWDWDDDVRYIYIYGHSSSSSLSSVLSNVLSVVQVVCVVVVNDRPGSPQSSVCVVVVSVVPPDDD

Secondary structure (DSSP, 8-state):
-------S----TT-TT-PPTT--TT----EEEEEEEEEEEETTEEEEEEEPPP-TTEEEEE--TTTT-EEEEE-HHHHHHHHHHHHHHHH-TTEEEEE----TT-SS-B-EEEEEEGGG---GGGHHHHHTT-STTTEEEEEEEEE-HHHHHHHIIIIIIHHHTT--GGGGGGTEEEEEETTEEEEEE-HHHHHHHHHHHHHHHHHHHHHHHTT-S----TTHHHHHHHHTTTTT---

Sequence (239 aa):
MWRYVFPGKYETALSYENWPEGFDRDKKEKIRCSYDQYVVRTKGSVYKVVVFPYLEECFLYYAGIHEDTYDRDLSADAARTLAKAYAILIRDPGAIVYVPMKKPEDRLTNFNLVLCRHTCMMKPGRWLKIEKQLNAYNKVHNYRFWYEPQKLRDYFYRIVVRKNERLCHKEYNRLFSQREIGDYVIESFSLDGIYEIHENLLSAAEFMDEADERNEEKASGWGYGYMVSKALIRKNGGI

Radius of gyration: 18.98 Å; chains: 1; bounding box: 45×50×60 Å